Protein AF-0000000087770412 (afdb_homodimer)

Organism: Chlorella sorokiniana (NCBI:txid3076)

Foldseek 3Di:
DDPPDKAKEKEFKQCPVPHPCVVVCVVQVKDWDDKFKFAFQKWKKWFADPVGDIIIAIAGHPPPDDDGGIAIITMIMGDPVSVVVVQVVADPPKHWDWTHTNVGDIGIYIHGDCVLVVCVVVPPPRMDTPRVLRHNVSVVVVVVVVD/DDPPDKAKEKEFKQCPVPHPCVVVCVVQVKDWDDKFKFAFQKWKKWFADPVGDIIIAIAGHPPPDDDGGIAIITMIMGDPVSVVVVQVVADPPKHWDWTHTNVGDIGIYIHGDCVLVVCVVVPPPRMDTPRVLRHNVSVVVVVVVVD

Structure (mmCIF, N/CA/C/O backbone):
data_AF-0000000087770412-model_v1
#
loop_
_entity.id
_entity.type
_entity.pdbx_description
1 polymer 'Allophanate hydrolase'
#
loop_
_atom_site.group_PDB
_atom_site.id
_atom_site.type_symbol
_atom_site.label_atom_id
_atom_site.label_alt_id
_atom_site.label_comp_id
_atom_site.label_asym_id
_atom_site.label_entity_id
_atom_site.label_seq_id
_atom_site.pdbx_PDB_ins_code
_atom_site.Cartn_x
_atom_site.Cartn_y
_atom_site.Cartn_z
_atom_site.occupancy
_atom_site.B_iso_or_equiv
_atom_site.auth_seq_id
_atom_site.auth_comp_id
_atom_site.auth_asym_id
_atom_site.auth_atom_id
_atom_site.pdbx_PDB_model_num
ATOM 1 N N . MET A 1 1 ? 24.312 3.889 4.391 1 40.94 1 MET A N 1
ATOM 2 C CA . MET A 1 1 ? 23.516 2.734 4.004 1 40.94 1 MET A CA 1
ATOM 3 C C . MET A 1 1 ? 24.391 1.516 3.748 1 40.94 1 MET A C 1
ATOM 5 O O . MET A 1 1 ? 25.328 1.58 2.957 1 40.94 1 MET A O 1
ATOM 9 N N . VAL A 1 2 ? 24.453 0.732 4.754 1 49 2 VAL A N 1
ATOM 10 C CA . VAL A 1 2 ? 25.484 -0.297 4.688 1 49 2 VAL A CA 1
ATOM 11 C C . VAL A 1 2 ? 25.312 -1.129 3.42 1 49 2 VAL A C 1
ATOM 13 O O . VAL A 1 2 ? 24.219 -1.654 3.164 1 49 2 VAL A O 1
ATOM 16 N N . ALA A 1 3 ? 26.172 -1.06 2.568 1 63.19 3 ALA A N 1
ATOM 17 C CA . ALA A 1 3 ? 26.391 -1.943 1.423 1 63.19 3 ALA A CA 1
ATOM 18 C C . ALA A 1 3 ? 26.094 -3.395 1.791 1 63.19 3 ALA A C 1
ATOM 20 O O . ALA A 1 3 ? 26.469 -3.852 2.875 1 63.19 3 ALA A O 1
ATOM 21 N N . GLY A 1 4 ? 24.984 -3.934 1.135 1 82.06 4 GLY A N 1
ATOM 22 C CA . GLY A 1 4 ? 24.812 -5.363 1.321 1 82.06 4 GLY A CA 1
ATOM 23 C C . 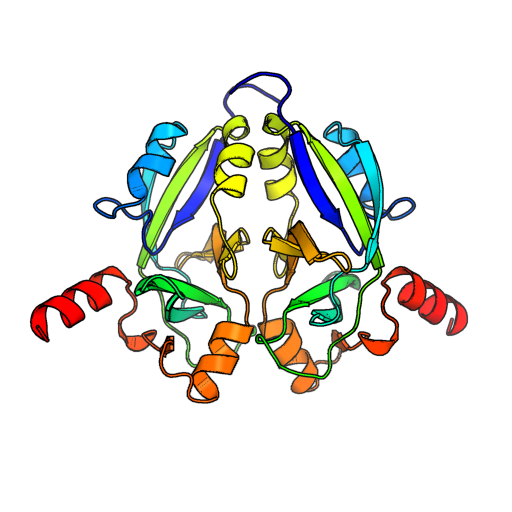GLY A 1 4 ? 23.484 -5.719 1.971 1 82.06 4 GLY A C 1
ATOM 24 O O . GLY A 1 4 ? 23.094 -6.887 2.008 1 82.06 4 GLY A O 1
ATOM 25 N N . GLN A 1 5 ? 22.766 -4.699 2.529 1 94.25 5 GLN A N 1
ATOM 26 C CA . GLN A 1 5 ? 21.5 -5.023 3.15 1 94.25 5 GLN A CA 1
ATOM 27 C C . GLN A 1 5 ? 20.438 -5.34 2.098 1 94.25 5 GLN A C 1
ATOM 29 O O . GLN A 1 5 ? 20.484 -4.816 0.983 1 94.25 5 GLN A O 1
ATOM 34 N N . LYS A 1 6 ? 19.578 -6.254 2.42 1 97.62 6 LYS A N 1
ATOM 35 C CA . LYS A 1 6 ? 18.531 -6.68 1.497 1 97.62 6 LYS A CA 1
ATOM 36 C C . LYS A 1 6 ? 17.156 -6.551 2.135 1 97.62 6 LYS A C 1
ATOM 38 O O . LYS A 1 6 ? 17.031 -6.449 3.359 1 97.62 6 LYS A O 1
ATOM 43 N N . LEU A 1 7 ? 16.25 -6.453 1.3 1 97.62 7 LEU A N 1
ATOM 44 C CA . LEU A 1 7 ? 14.836 -6.426 1.681 1 97.62 7 LEU A CA 1
ATOM 45 C C . LEU A 1 7 ? 14.062 -7.535 0.979 1 97.62 7 LEU A C 1
ATOM 47 O O . LEU A 1 7 ? 14.25 -7.77 -0.218 1 97.62 7 LEU A O 1
ATOM 51 N N . ALA A 1 8 ? 13.273 -8.266 1.787 1 98.5 8 ALA A N 1
ATOM 52 C CA . ALA A 1 8 ? 12.422 -9.312 1.228 1 98.5 8 ALA A CA 1
ATOM 53 C C . ALA A 1 8 ? 11.117 -8.727 0.695 1 98.5 8 ALA A C 1
ATOM 55 O O . ALA A 1 8 ? 10.516 -7.859 1.327 1 98.5 8 ALA A O 1
ATOM 56 N N . ILE A 1 9 ? 10.695 -9.195 -0.473 1 98.75 9 ILE A N 1
ATOM 57 C CA . ILE A 1 9 ? 9.445 -8.727 -1.068 1 98.75 9 ILE A CA 1
ATOM 58 C C . ILE A 1 9 ? 8.648 -9.922 -1.588 1 98.75 9 ILE A C 1
ATOM 60 O O . ILE A 1 9 ? 9.172 -10.758 -2.322 1 98.75 9 ILE A O 1
ATOM 64 N N . ALA A 1 10 ? 7.426 -10.023 -1.206 1 98.94 10 ALA A N 1
ATOM 65 C CA . ALA A 1 10 ? 6.504 -11.055 -1.686 1 98.94 10 ALA A CA 1
ATOM 66 C C . ALA A 1 10 ? 5.77 -10.586 -2.938 1 98.94 10 ALA A C 1
ATOM 68 O O . ALA A 1 10 ? 5.273 -9.461 -2.99 1 98.94 10 ALA A O 1
ATOM 69 N N . VAL A 1 11 ? 5.691 -11.461 -3.959 1 98.88 11 VAL A N 1
ATOM 70 C CA . VAL A 1 11 ? 4.949 -11.211 -5.191 1 98.88 11 VAL A CA 1
ATOM 71 C C . VAL A 1 11 ? 3.949 -12.344 -5.43 1 98.88 11 VAL A C 1
ATOM 73 O O . VAL A 1 11 ? 4.211 -13.5 -5.078 1 98.88 11 VAL A O 1
ATOM 76 N N . CYS A 1 12 ? 2.838 -12.023 -6.051 1 98.69 12 CYS A N 1
ATOM 77 C CA . CYS A 1 12 ? 1.811 -13.047 -6.203 1 98.69 12 CYS A CA 1
ATOM 78 C C . CYS A 1 12 ? 1.324 -13.117 -7.648 1 98.69 12 CYS A C 1
ATOM 80 O O . CYS A 1 12 ? 0.541 -14 -8 1 98.69 12 CYS A O 1
ATOM 82 N N . GLY A 1 13 ? 1.781 -12.211 -8.477 1 98.19 13 GLY A N 1
ATOM 83 C CA . GLY A 1 13 ? 1.224 -12.109 -9.812 1 98.19 13 GLY A CA 1
ATOM 84 C C . GLY A 1 13 ? 2.283 -12 -10.898 1 98.19 13 GLY A C 1
ATOM 85 O O . GLY A 1 13 ? 3.09 -12.914 -11.078 1 98.19 13 GLY A O 1
ATOM 86 N N . LEU A 1 14 ? 2.338 -10.828 -11.57 1 98.25 14 LEU A N 1
ATOM 87 C CA . LEU A 1 14 ? 3.08 -10.656 -12.82 1 98.25 14 LEU A CA 1
ATOM 88 C C . LEU A 1 14 ? 4.586 -10.695 -12.562 1 98.25 14 LEU A C 1
ATOM 90 O O . LEU A 1 14 ? 5.371 -10.836 -13.5 1 98.25 14 LEU A O 1
ATOM 94 N N . HIS A 1 15 ? 4.996 -10.656 -11.312 1 98.81 15 HIS A N 1
ATOM 95 C CA . HIS A 1 15 ? 6.414 -10.68 -10.984 1 98.81 15 HIS A CA 1
ATOM 96 C C . HIS A 1 15 ? 6.875 -12.094 -10.625 1 98.81 15 HIS A C 1
ATOM 98 O O . HIS A 1 15 ? 8.055 -12.312 -10.344 1 98.81 15 HIS A O 1
ATOM 104 N N . LEU A 1 16 ? 5.949 -13.062 -10.508 1 98.81 16 LEU A N 1
ATOM 105 C CA . LEU A 1 16 ? 6.312 -14.453 -10.258 1 98.81 16 LEU A CA 1
ATOM 106 C C . LEU A 1 16 ? 7.277 -14.969 -11.312 1 98.81 16 LEU A C 1
ATOM 108 O O . LEU A 1 16 ? 7.336 -14.43 -12.422 1 98.81 16 LEU A O 1
ATOM 112 N N . ARG A 1 17 ? 8.117 -15.992 -10.945 1 98.69 17 ARG A N 1
ATOM 113 C CA . ARG A 1 17 ? 8.93 -16.656 -11.961 1 98.69 17 ARG A CA 1
ATOM 114 C C . ARG A 1 17 ? 8.07 -17.109 -13.133 1 98.69 17 ARG A C 1
ATOM 116 O O . ARG A 1 17 ? 6.98 -17.656 -12.93 1 98.69 17 ARG A O 1
ATOM 123 N N . GLY A 1 18 ? 8.562 -16.844 -14.281 1 98.06 18 GLY A N 1
ATOM 124 C CA . GLY A 1 18 ? 7.844 -17.234 -15.484 1 98.06 18 GLY A CA 1
ATOM 125 C C . GLY A 1 18 ? 6.824 -16.219 -15.938 1 98.06 18 GLY A C 1
ATOM 126 O O . GLY A 1 18 ? 6.266 -16.328 -17.031 1 98.06 18 GLY A O 1
ATOM 127 N N . GLN A 1 19 ? 6.531 -15.211 -15.195 1 98.44 19 GLN A N 1
ATOM 128 C CA . GLN A 1 19 ? 5.559 -14.18 -15.539 1 98.44 19 GLN A CA 1
ATOM 129 C C . GLN A 1 19 ? 6.238 -12.969 -16.172 1 98.44 19 GLN A C 1
ATOM 131 O O . GLN A 1 19 ? 7.453 -12.789 -16.031 1 98.44 19 GLN A O 1
ATOM 136 N N . PRO A 1 20 ? 5.523 -12.078 -16.844 1 97.25 20 PRO A N 1
ATOM 137 C CA . PRO A 1 20 ? 6.082 -11.062 -17.734 1 97.25 20 PRO A CA 1
ATOM 138 C C . PRO A 1 20 ? 6.934 -10.031 -17 1 97.25 20 PRO A C 1
ATOM 140 O O . PRO A 1 20 ? 7.859 -9.461 -17.578 1 97.25 20 PRO A O 1
ATOM 143 N N . LEU A 1 21 ? 6.668 -9.789 -15.75 1 98.31 21 LEU A N 1
ATOM 144 C CA . LEU A 1 21 ? 7.371 -8.711 -15.078 1 98.31 21 LEU A CA 1
ATOM 145 C C . LEU A 1 21 ? 8.469 -9.25 -14.172 1 98.31 21 LEU A C 1
ATOM 147 O O . LEU A 1 21 ? 9.078 -8.5 -13.406 1 98.31 21 LEU A O 1
ATOM 151 N N . ASN A 1 22 ? 8.711 -10.57 -14.188 1 98.56 22 ASN A N 1
ATOM 152 C CA . ASN A 1 22 ? 9.75 -11.141 -13.344 1 98.56 22 ASN A CA 1
ATOM 153 C C . ASN A 1 22 ? 11.117 -10.508 -13.617 1 98.56 22 ASN A C 1
ATOM 155 O O . ASN A 1 22 ? 11.922 -10.344 -12.711 1 98.56 22 ASN A O 1
ATOM 159 N N . THR A 1 23 ? 11.367 -10.047 -14.844 1 98.19 23 THR A N 1
ATOM 160 C CA . THR A 1 23 ? 12.648 -9.477 -15.242 1 98.19 23 THR A CA 1
ATOM 161 C C . THR A 1 23 ? 12.906 -8.156 -14.523 1 98.19 23 THR A C 1
ATOM 163 O O . THR A 1 23 ? 14.055 -7.734 -14.367 1 98.19 23 THR A O 1
ATOM 166 N N . GLN A 1 24 ? 11.867 -7.465 -14.125 1 98.25 24 GLN A N 1
ATOM 167 C CA . GLN A 1 24 ? 12.039 -6.246 -13.344 1 98.25 24 GLN A CA 1
ATOM 168 C C . GLN A 1 24 ? 12.734 -6.539 -12.016 1 98.25 24 GLN A C 1
ATOM 170 O O . GLN A 1 24 ? 13.539 -5.742 -11.539 1 98.25 24 GLN A O 1
ATOM 175 N N . LEU A 1 25 ? 12.445 -7.703 -11.375 1 98.56 25 LEU A N 1
ATOM 176 C CA . LEU A 1 25 ? 13.102 -8.102 -10.141 1 98.56 25 LEU A CA 1
ATOM 177 C C . LEU A 1 25 ? 14.57 -8.422 -10.383 1 98.56 25 LEU A C 1
ATOM 179 O O . LEU A 1 25 ? 15.445 -7.918 -9.664 1 98.56 25 LEU A O 1
ATOM 183 N N . THR A 1 26 ? 14.781 -9.219 -11.414 1 98.38 26 THR A N 1
ATOM 184 C CA . THR A 1 26 ? 16.141 -9.656 -11.656 1 98.38 26 THR A CA 1
ATOM 185 C C . THR A 1 26 ? 17.016 -8.492 -12.125 1 98.38 26 THR A C 1
ATOM 187 O O . THR A 1 26 ? 18.203 -8.438 -11.805 1 98.38 26 THR A O 1
ATOM 190 N N . ALA A 1 27 ? 16.438 -7.531 -12.844 1 98.25 27 ALA A N 1
ATOM 191 C CA . ALA A 1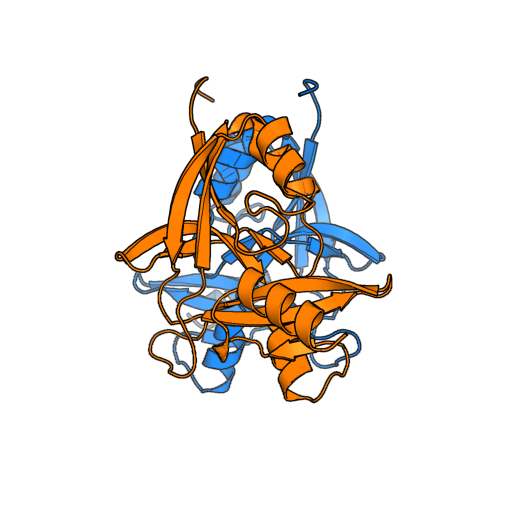 27 ? 17.141 -6.336 -13.281 1 98.25 27 ALA A CA 1
ATOM 192 C C . ALA A 1 27 ? 17.578 -5.48 -12.094 1 98.25 27 ALA A C 1
ATOM 194 O O . ALA A 1 27 ? 18.578 -4.766 -12.164 1 98.25 27 ALA A O 1
ATOM 195 N N . LEU A 1 28 ? 16.891 -5.621 -11.062 1 98 28 LEU A N 1
ATOM 196 C CA . LEU A 1 28 ? 17.203 -4.879 -9.844 1 98 28 LEU A CA 1
ATOM 197 C C . LEU A 1 28 ? 18.016 -5.738 -8.875 1 98 28 LEU A C 1
ATOM 199 O O . LEU A 1 28 ? 18.016 -5.477 -7.668 1 98 28 LEU A O 1
ATOM 203 N N . GLN A 1 29 ? 18.516 -6.816 -9.383 1 98.12 29 GLN A N 1
ATOM 204 C CA . GLN A 1 29 ? 19.438 -7.703 -8.695 1 98.12 29 GLN A CA 1
ATOM 205 C C . GLN A 1 29 ? 18.75 -8.438 -7.547 1 98.12 29 GLN A C 1
ATOM 207 O O . GLN A 1 29 ? 19.344 -8.656 -6.492 1 98.12 29 GLN A O 1
ATOM 212 N N . SER A 1 30 ? 17.516 -8.688 -7.73 1 98.62 30 SER A N 1
ATOM 213 C CA . SER A 1 30 ? 16.797 -9.508 -6.758 1 98.62 30 SER A CA 1
ATOM 214 C C . SER A 1 30 ? 17.047 -10.992 -6.988 1 98.62 30 SER A C 1
ATOM 216 O O . SER A 1 30 ? 17.312 -11.414 -8.117 1 98.62 30 SER A O 1
ATOM 218 N N . THR A 1 31 ? 17 -11.758 -5.895 1 98.62 31 THR A N 1
ATOM 219 C CA . THR A 1 31 ? 17.203 -13.203 -5.973 1 98.62 31 THR A CA 1
ATOM 220 C C . THR A 1 31 ? 16.016 -13.938 -5.355 1 98.62 31 THR A C 1
ATOM 222 O O . THR A 1 31 ? 15.477 -13.508 -4.332 1 98.62 31 THR A O 1
ATOM 225 N N . PHE A 1 32 ? 15.664 -15.039 -5.992 1 98.81 32 PHE A N 1
ATOM 226 C CA . PHE A 1 32 ? 14.586 -15.875 -5.496 1 98.81 32 PHE A CA 1
ATOM 227 C C . PHE A 1 32 ? 14.961 -16.516 -4.164 1 98.81 32 PHE A C 1
ATOM 229 O O . PHE A 1 32 ? 16.062 -17.031 -4.008 1 98.81 32 PHE A O 1
ATOM 236 N N . VAL A 1 33 ? 14.031 -16.484 -3.184 1 98.75 33 VAL A N 1
ATOM 237 C CA . VAL A 1 33 ? 14.281 -17.0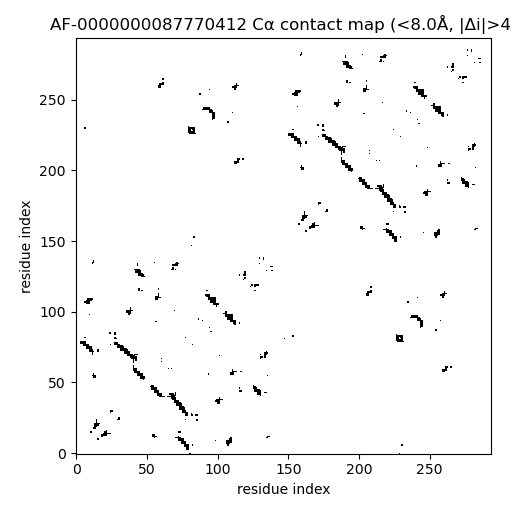78 -1.876 1 98.75 33 VAL A CA 1
ATOM 238 C C . VAL A 1 33 ? 13.43 -18.344 -1.712 1 98.75 33 VAL A C 1
ATOM 240 O O . VAL A 1 33 ? 13.961 -19.422 -1.467 1 98.75 33 VAL A O 1
ATOM 243 N N . LYS A 1 34 ? 12.062 -18.172 -1.907 1 98.81 34 LYS A N 1
ATOM 244 C CA . LYS A 1 34 ? 11.188 -19.328 -1.71 1 98.81 34 LYS A CA 1
ATOM 245 C C . LYS A 1 34 ? 9.812 -19.078 -2.324 1 98.81 34 LYS A C 1
ATOM 247 O O . LYS A 1 34 ? 9.383 -17.938 -2.463 1 98.81 34 LYS A O 1
ATOM 252 N N . ALA A 1 35 ? 9.203 -20.188 -2.711 1 98.81 35 ALA A N 1
ATOM 253 C CA . ALA A 1 35 ? 7.762 -20.219 -2.936 1 98.81 35 ALA A CA 1
ATOM 254 C C . ALA A 1 35 ? 7.012 -20.547 -1.643 1 98.81 35 ALA A C 1
ATOM 256 O O . ALA A 1 35 ? 7.453 -21.375 -0.851 1 98.81 35 ALA A O 1
ATOM 257 N N . CYS A 1 36 ? 5.93 -19.891 -1.372 1 98.75 36 CYS A N 1
ATOM 258 C CA . CYS A 1 36 ? 5.137 -20.109 -0.166 1 98.75 36 CYS A CA 1
ATOM 259 C C . CYS A 1 36 ? 3.707 -19.609 -0.363 1 98.75 36 CYS A C 1
ATOM 261 O O . CYS A 1 36 ? 3.229 -19.516 -1.495 1 98.75 36 CYS A O 1
ATOM 263 N N . ARG A 1 37 ? 2.982 -19.438 0.729 1 98.88 37 ARG A N 1
ATOM 264 C CA . ARG A 1 37 ? 1.623 -18.906 0.715 1 98.88 37 ARG A CA 1
ATOM 265 C C . ARG A 1 37 ? 1.458 -17.797 1.752 1 98.88 37 ARG A C 1
ATOM 267 O O . ARG A 1 37 ? 2.199 -17.75 2.736 1 98.88 37 ARG A O 1
ATOM 274 N N . SER A 1 38 ? 0.575 -16.922 1.466 1 98.88 38 SER A N 1
ATOM 275 C CA . SER A 1 38 ? 0.176 -15.969 2.492 1 98.88 38 SER A CA 1
ATOM 276 C C . SER A 1 38 ? -0.618 -16.641 3.604 1 98.88 38 SER A C 1
ATOM 278 O O . SER A 1 38 ? -1.019 -17.797 3.467 1 98.88 38 SER A O 1
ATOM 280 N N . ALA A 1 39 ? -0.77 -15.938 4.711 1 98.19 39 ALA A N 1
ATOM 281 C CA . ALA A 1 39 ? -1.833 -16.312 5.641 1 98.19 39 ALA A CA 1
ATOM 282 C C . ALA A 1 39 ? -3.184 -16.375 4.934 1 98.19 39 ALA A C 1
ATOM 284 O O . ALA A 1 39 ? -3.295 -16.016 3.76 1 98.19 39 ALA A O 1
ATOM 285 N N . ASP A 1 40 ? -4.27 -16.797 5.59 1 98 40 ASP A N 1
ATOM 286 C CA . ASP A 1 40 ? -5.535 -17.078 4.918 1 98 40 ASP A CA 1
ATOM 287 C C . ASP A 1 40 ? -6.504 -15.898 5.078 1 98 40 ASP A C 1
ATOM 289 O O . ASP A 1 40 ? -7.715 -16.062 4.918 1 98 40 ASP A O 1
ATOM 293 N N . GLN A 1 41 ? -5.996 -14.742 5.371 1 97.5 41 GLN A N 1
ATOM 294 C CA . GLN A 1 41 ? -6.824 -13.562 5.598 1 97.5 41 GLN A CA 1
ATOM 295 C C . GLN A 1 41 ? -6.707 -12.578 4.438 1 97.5 41 GLN A C 1
ATOM 297 O O . GLN A 1 41 ? -6.652 -11.367 4.652 1 97.5 41 GLN A O 1
ATOM 302 N N . TYR A 1 42 ? -6.574 -13.133 3.248 1 98.56 42 TYR A N 1
ATOM 303 C CA . TYR A 1 42 ? -6.469 -12.305 2.053 1 98.56 42 TYR A CA 1
ATOM 304 C C . TYR A 1 42 ? -7.512 -12.703 1.016 1 98.56 42 TYR A C 1
ATOM 306 O O . TYR A 1 42 ? -7.918 -13.867 0.949 1 98.56 42 TYR A O 1
ATOM 314 N N . ARG A 1 43 ? -7.969 -11.758 0.291 1 98.69 43 ARG A N 1
ATOM 315 C CA . ARG A 1 43 ? -8.703 -11.984 -0.949 1 98.69 43 ARG A CA 1
ATOM 316 C C . ARG A 1 43 ? -7.859 -11.617 -2.164 1 98.69 43 ARG A C 1
ATOM 318 O O . ARG A 1 43 ? -7.004 -10.734 -2.086 1 98.69 43 ARG A O 1
ATOM 325 N N . LEU A 1 44 ? -8.078 -12.352 -3.184 1 98.88 44 LEU A N 1
ATOM 326 C CA . LEU A 1 44 ? -7.363 -12.148 -4.441 1 98.88 44 LEU A CA 1
ATOM 327 C C . LEU A 1 44 ? -8.328 -11.75 -5.555 1 98.88 44 LEU A C 1
ATOM 329 O O . LEU A 1 44 ? -9.359 -12.398 -5.754 1 98.88 44 LEU A O 1
ATOM 333 N N . TYR A 1 45 ? -8.008 -10.703 -6.25 1 98.88 45 TYR A N 1
ATOM 334 C CA . TYR A 1 45 ? -8.836 -10.219 -7.344 1 98.88 45 TYR A CA 1
ATOM 335 C C . TYR A 1 45 ? -8.047 -10.148 -8.641 1 98.88 45 TYR A C 1
ATOM 337 O O . TYR A 1 45 ? -6.852 -9.844 -8.633 1 98.88 45 TYR A O 1
ATOM 345 N N . ALA A 1 46 ? -8.664 -10.438 -9.688 1 98.75 46 ALA A N 1
ATOM 346 C CA . ALA A 1 46 ? -8.156 -10.125 -11.023 1 98.75 46 ALA A CA 1
ATOM 347 C C . ALA A 1 46 ? -8.852 -8.891 -11.602 1 98.75 46 ALA A C 1
ATOM 349 O O . ALA A 1 46 ? -10.078 -8.867 -11.734 1 98.75 46 ALA A O 1
ATOM 350 N N . PHE A 1 47 ? -8.133 -7.867 -11.852 1 97.31 47 PHE A N 1
ATOM 351 C CA . PHE A 1 47 ? -8.75 -6.68 -12.422 1 97.31 47 PHE A CA 1
ATOM 352 C C . PHE A 1 47 ? -8.07 -6.281 -13.727 1 97.31 47 PHE A C 1
ATOM 354 O O . PHE A 1 47 ? -6.852 -6.422 -13.859 1 97.31 47 PHE A O 1
ATOM 361 N N . THR A 1 48 ? -8.836 -5.848 -14.672 1 96.44 48 THR A N 1
ATOM 362 C CA . THR A 1 48 ? -8.383 -5.461 -16 1 96.44 48 THR A CA 1
ATOM 363 C C . THR A 1 48 ? -8.344 -3.941 -16.141 1 96.44 48 THR A C 1
ATOM 365 O O . THR A 1 48 ? -9.344 -3.266 -15.891 1 96.44 48 THR A O 1
ATOM 368 N N . ASP A 1 49 ? -7.176 -3.512 -16.5 1 91.44 49 ASP A N 1
ATOM 369 C CA . ASP A 1 49 ? -7.059 -2.062 -16.625 1 91.44 49 ASP A CA 1
ATOM 370 C C . ASP A 1 49 ? -7.547 -1.58 -17.984 1 91.44 49 ASP A C 1
ATOM 372 O O . ASP A 1 49 ? -8.055 -2.371 -18.781 1 91.44 49 ASP A O 1
ATOM 376 N N . ALA A 1 50 ? -7.465 -0.212 -18.203 1 88.19 50 ALA A N 1
ATOM 377 C CA . ALA A 1 50 ? -8.031 0.418 -19.391 1 88.19 50 ALA A CA 1
ATOM 378 C C . ALA A 1 50 ? -7.348 -0.089 -20.656 1 88.19 50 ALA A C 1
ATOM 380 O O . ALA A 1 50 ? -7.941 -0.073 -21.734 1 88.19 50 ALA A O 1
ATOM 381 N N . SER A 1 51 ? -6.129 -0.607 -20.594 1 91.19 51 SER A N 1
ATOM 382 C CA . SER A 1 51 ? -5.375 -1.09 -21.75 1 91.19 51 SER A CA 1
ATOM 383 C C . SER A 1 51 ? -5.695 -2.551 -22.047 1 91.19 51 SER A C 1
ATOM 385 O O . SER A 1 51 ? -5.145 -3.135 -22.984 1 91.19 51 SER A O 1
ATOM 387 N N . GLY A 1 52 ? -6.496 -3.168 -21.203 1 93 52 GLY A N 1
ATOM 388 C CA . GLY A 1 52 ? -6.895 -4.547 -21.453 1 93 52 GLY A CA 1
ATOM 389 C C . GLY A 1 52 ? -6.012 -5.555 -20.734 1 93 52 GLY A C 1
ATOM 390 O O . GLY A 1 52 ? -6.16 -6.762 -20.922 1 93 52 GLY A O 1
ATOM 391 N N . LYS A 1 53 ? -5.145 -5.105 -19.953 1 94.62 53 LYS A N 1
ATOM 392 C CA . LYS A 1 53 ? -4.246 -6 -19.234 1 94.62 53 LYS A CA 1
ATOM 393 C C . LYS A 1 53 ? -4.824 -6.367 -17.875 1 94.62 53 LYS A C 1
ATOM 395 O O . LYS A 1 53 ? -5.266 -5.496 -17.125 1 94.62 53 LYS A O 1
ATOM 400 N N . THR A 1 54 ? -4.848 -7.637 -17.641 1 97.44 54 THR A N 1
ATOM 401 C CA . THR A 1 54 ? -5.359 -8.141 -16.375 1 97.44 54 THR A CA 1
ATOM 402 C C . THR A 1 54 ? -4.215 -8.406 -15.398 1 97.44 54 THR A C 1
ATOM 404 O O . THR A 1 54 ? -3.166 -8.922 -15.781 1 97.44 54 THR A O 1
ATOM 407 N N . LYS A 1 55 ? -4.406 -8 -14.195 1 97.5 55 LYS A N 1
ATOM 408 C CA . LYS A 1 55 ? -3.424 -8.242 -13.141 1 97.5 55 LYS A CA 1
ATOM 409 C C . LYS A 1 55 ? -4.105 -8.578 -11.82 1 97.5 55 LYS A C 1
ATOM 411 O O . LYS A 1 55 ? -5.262 -8.211 -11.594 1 97.5 55 LYS A O 1
ATOM 416 N N . PRO A 1 56 ? -3.42 -9.297 -10.992 1 98.56 56 PRO A N 1
ATOM 417 C CA . PRO A 1 56 ? -4.027 -9.602 -9.688 1 98.56 56 PRO A CA 1
ATOM 418 C C . PRO A 1 56 ? -3.736 -8.531 -8.641 1 98.56 56 PRO A C 1
ATOM 420 O O . PRO A 1 56 ? -2.768 -7.781 -8.773 1 98.56 56 PRO A O 1
ATOM 423 N N . GLY A 1 57 ? -4.531 -8.461 -7.633 1 98.62 57 GLY A N 1
ATOM 424 C CA . GLY A 1 57 ? -4.352 -7.68 -6.418 1 98.62 57 GLY A CA 1
ATOM 425 C C . GLY A 1 57 ? -4.844 -8.383 -5.172 1 98.62 57 GLY A C 1
ATOM 426 O O . GLY A 1 57 ? -5.914 -9 -5.184 1 98.62 57 GLY A O 1
ATOM 427 N N . MET A 1 58 ? -4.07 -8.352 -4.168 1 98.62 58 MET A N 1
ATOM 428 C CA . MET A 1 58 ? -4.398 -8.969 -2.889 1 98.62 58 MET A CA 1
ATOM 429 C C . MET A 1 58 ? -4.898 -7.93 -1.892 1 98.62 58 MET A C 1
ATOM 431 O O . MET A 1 58 ? -4.25 -6.898 -1.687 1 98.62 58 MET A O 1
ATOM 435 N N . VAL A 1 59 ? -6.008 -8.18 -1.296 1 98.69 59 VAL A N 1
ATOM 436 C CA . VAL A 1 59 ? -6.609 -7.301 -0.301 1 98.69 59 VAL A CA 1
ATOM 437 C C . VAL A 1 59 ? -6.719 -8.031 1.036 1 98.69 59 VAL A C 1
ATOM 439 O O . VAL A 1 59 ? -7.289 -9.117 1.109 1 98.69 59 VAL A O 1
ATOM 442 N N . ALA A 1 60 ? -6.129 -7.457 2.074 1 98.38 60 ALA A N 1
ATOM 443 C CA . ALA A 1 60 ? -6.215 -8.047 3.406 1 98.38 60 ALA A CA 1
ATOM 444 C C . ALA A 1 60 ? -7.605 -7.867 4 1 98.38 60 ALA A C 1
ATOM 446 O O . ALA A 1 60 ? -8.242 -6.832 3.793 1 98.38 60 ALA A O 1
ATOM 447 N N . LEU A 1 61 ? -8.031 -8.805 4.773 1 96.94 61 LEU A N 1
ATOM 448 C CA . LEU A 1 61 ? -9.281 -8.734 5.523 1 96.94 61 LEU A CA 1
ATOM 449 C C . LEU A 1 61 ? -9.039 -8.172 6.922 1 96.94 61 LEU A C 1
ATOM 451 O O . LEU A 1 61 ? -7.914 -8.195 7.422 1 96.94 61 LEU A O 1
ATOM 455 N N . PRO A 1 62 ? -10.109 -7.652 7.492 1 92.88 62 PRO A N 1
ATOM 456 C CA . PRO A 1 62 ? -9.977 -7.301 8.906 1 92.88 62 PRO A CA 1
ATOM 457 C C . PRO A 1 62 ? -9.508 -8.469 9.766 1 92.88 62 PRO A C 1
ATOM 459 O O . PRO A 1 62 ? -9.867 -9.625 9.5 1 92.88 62 PRO A O 1
ATOM 462 N N . PRO A 1 63 ? -8.703 -8.148 10.797 1 87.31 63 PRO A N 1
ATOM 463 C CA . PRO A 1 63 ? -8.305 -9.227 11.703 1 87.31 63 PRO A CA 1
ATOM 464 C C . PRO A 1 63 ? -9.492 -10.016 12.25 1 87.31 63 PRO A C 1
ATOM 466 O O . PRO A 1 63 ? -10.492 -9.422 12.672 1 87.31 63 PRO A O 1
ATOM 469 N N . GLY A 1 64 ? -9.406 -11.312 12.172 1 86.25 64 GLY A N 1
ATOM 470 C CA . GLY A 1 64 ? -10.422 -12.172 12.758 1 86.25 64 GLY A CA 1
ATOM 471 C C . GLY A 1 64 ? -11.57 -12.469 11.812 1 86.25 64 GLY A C 1
ATOM 472 O O . GLY A 1 64 ? -12.484 -13.219 12.156 1 86.25 64 GLY A O 1
ATOM 473 N N . SER A 1 65 ? -11.594 -11.844 10.672 1 90 65 SER A N 1
ATOM 474 C CA . SER A 1 65 ? -12.68 -12.062 9.719 1 90 65 SER A CA 1
ATOM 475 C C . SER A 1 65 ? -12.492 -13.367 8.945 1 90 65 SER A C 1
ATOM 477 O O . SER A 1 65 ? -11.383 -13.914 8.914 1 90 65 SER A O 1
ATOM 479 N N . SER A 1 66 ? -13.602 -13.836 8.375 1 91.81 66 SER A N 1
ATOM 480 C CA . SER A 1 66 ? -13.586 -15.016 7.52 1 91.81 66 SER A CA 1
ATOM 481 C C . SER A 1 66 ? -13.797 -14.641 6.059 1 91.81 66 SER A C 1
ATOM 483 O O . SER A 1 66 ? -14.039 -13.477 5.738 1 91.81 66 SER A O 1
ATOM 485 N N . GLY A 1 67 ? -13.5 -15.633 5.195 1 94.81 67 GLY A N 1
ATOM 486 C CA . GLY A 1 67 ? -13.82 -15.414 3.793 1 94.81 67 GLY A CA 1
ATOM 487 C C . GLY A 1 67 ? -12.594 -15.188 2.926 1 94.81 67 GLY A C 1
ATOM 488 O O . GLY A 1 67 ? -12.711 -14.859 1.745 1 94.81 67 GLY A O 1
ATOM 489 N N . GLY A 1 68 ? -11.492 -15.242 3.557 1 98.12 68 GLY A N 1
ATOM 490 C CA . GLY A 1 68 ? -10.258 -15.172 2.787 1 98.12 68 GLY A CA 1
ATOM 491 C C . GLY A 1 68 ? -9.68 -16.531 2.463 1 98.12 68 GLY A C 1
ATOM 492 O O . GLY A 1 68 ? -10.344 -17.562 2.648 1 98.12 68 GLY A O 1
ATOM 493 N N . ALA A 1 69 ? -8.531 -16.594 1.826 1 98.5 69 ALA A N 1
ATOM 494 C CA . ALA A 1 69 ? -7.773 -17.812 1.508 1 98.5 69 ALA A CA 1
ATOM 495 C C . ALA A 1 69 ? -6.277 -17.516 1.454 1 98.5 69 ALA A C 1
ATOM 497 O O . ALA A 1 69 ? -5.863 -16.359 1.379 1 98.5 69 ALA A O 1
ATOM 498 N N . ALA A 1 70 ? -5.539 -18.562 1.632 1 98.62 70 ALA A N 1
ATOM 499 C CA . ALA A 1 70 ? -4.102 -18.453 1.388 1 98.62 70 ALA A CA 1
ATOM 500 C C . ALA A 1 70 ? -3.814 -18.25 -0.098 1 98.62 70 ALA A C 1
ATOM 502 O O . ALA A 1 70 ? -4.453 -18.875 -0.948 1 98.62 70 ALA A O 1
ATOM 503 N N . VAL A 1 71 ? -2.961 -17.406 -0.441 1 98.88 71 VAL A N 1
ATOM 504 C CA . VAL A 1 71 ? -2.602 -17.078 -1.817 1 98.88 71 VAL A CA 1
ATOM 505 C C . VAL A 1 71 ? -1.166 -17.516 -2.094 1 98.88 71 VAL A C 1
ATOM 507 O O . VAL A 1 71 ? -0.269 -17.281 -1.283 1 98.88 71 VAL A O 1
ATOM 510 N N . TYR A 1 72 ? -0.933 -18.156 -3.186 1 98.94 72 TYR A N 1
ATOM 511 C CA . TYR A 1 72 ? 0.415 -18.531 -3.6 1 98.94 72 TYR A CA 1
ATOM 512 C C . TYR A 1 72 ? 1.283 -17.297 -3.812 1 98.94 72 TYR A C 1
ATOM 514 O O . TYR A 1 72 ? 0.866 -16.344 -4.477 1 98.94 72 TYR A O 1
ATOM 522 N N . LEU A 1 73 ? 2.453 -17.344 -3.322 1 98.81 73 LEU A N 1
ATOM 523 C CA . LEU A 1 73 ? 3.412 -16.25 -3.4 1 98.81 73 LEU A CA 1
ATOM 524 C C . LEU A 1 73 ? 4.812 -16.766 -3.695 1 98.81 73 LEU A C 1
ATOM 526 O O . LEU A 1 73 ? 5.094 -17.953 -3.492 1 98.81 73 LEU A O 1
ATOM 530 N N . GLU A 1 74 ? 5.621 -15.891 -4.145 1 98.94 74 GLU A N 1
ATOM 531 C CA . GLU A 1 74 ? 7.07 -16.047 -4.094 1 98.94 74 GLU A CA 1
ATOM 532 C C . GLU A 1 74 ? 7.727 -14.906 -3.326 1 98.94 74 GLU A C 1
ATOM 534 O O . GLU A 1 74 ? 7.32 -13.75 -3.459 1 98.94 74 GLU A O 1
ATOM 539 N N . VAL A 1 75 ? 8.719 -15.234 -2.527 1 98.94 75 VAL A N 1
ATOM 540 C CA . VAL A 1 75 ? 9.5 -14.227 -1.817 1 98.94 75 VAL A CA 1
ATOM 541 C C . VAL A 1 75 ? 10.852 -14.055 -2.502 1 98.94 75 VAL A C 1
ATOM 543 O O . VAL A 1 75 ? 11.531 -15.031 -2.824 1 98.94 75 VAL A O 1
ATOM 546 N N . TRP A 1 76 ? 11.188 -12.867 -2.752 1 98.94 76 TRP A N 1
ATOM 547 C CA . TRP A 1 76 ? 12.461 -12.469 -3.338 1 98.94 76 TRP A CA 1
ATOM 548 C C . TRP A 1 76 ? 13.211 -11.523 -2.408 1 98.94 76 TRP A C 1
ATOM 550 O O . TRP A 1 76 ? 12.602 -10.789 -1.628 1 98.94 76 TRP A O 1
ATOM 560 N N . GLU A 1 77 ? 14.492 -11.531 -2.471 1 98.75 77 GLU A N 1
ATOM 561 C CA . GLU A 1 77 ? 15.312 -10.547 -1.765 1 98.75 77 GLU A CA 1
ATOM 562 C C . GLU A 1 77 ? 15.938 -9.555 -2.736 1 98.75 77 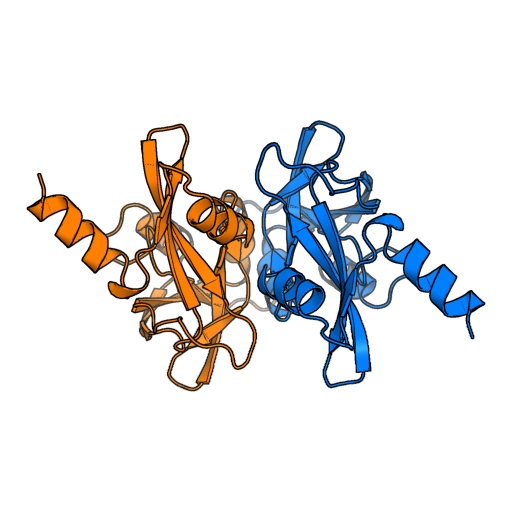GLU A C 1
ATOM 564 O O . GLU A 1 77 ? 16.469 -9.945 -3.779 1 98.75 77 GLU A O 1
ATOM 569 N N . MET A 1 78 ? 15.914 -8.312 -2.393 1 98.5 78 MET A N 1
ATOM 570 C CA . MET A 1 78 ? 16.406 -7.215 -3.219 1 98.5 78 MET A CA 1
ATOM 571 C C . MET A 1 78 ? 17.406 -6.355 -2.441 1 98.5 78 MET A C 1
ATOM 573 O O . MET A 1 78 ? 17.188 -6.062 -1.264 1 98.5 78 MET A O 1
ATOM 577 N N . PRO A 1 79 ? 18.547 -6.008 -3.109 1 97.94 79 PRO A N 1
ATOM 578 C CA . PRO A 1 79 ? 19.359 -4.984 -2.447 1 97.94 79 PRO A CA 1
ATOM 579 C C . PRO A 1 79 ? 18.547 -3.756 -2.049 1 97.94 79 PRO A C 1
ATOM 581 O O . PRO A 1 79 ? 17.781 -3.227 -2.859 1 97.94 79 PRO A O 1
ATOM 584 N N . LEU A 1 80 ? 18.734 -3.348 -0.82 1 97.44 80 LEU A N 1
ATOM 585 C CA . LEU A 1 80 ? 17.953 -2.273 -0.229 1 97.44 80 LEU A CA 1
ATOM 586 C C . LEU A 1 80 ? 18.031 -1.01 -1.079 1 97.44 80 LEU A C 1
ATOM 588 O O . LEU A 1 80 ? 17.031 -0.289 -1.22 1 97.44 80 LEU A O 1
ATOM 592 N N . GLU A 1 81 ? 19.156 -0.758 -1.653 1 96 81 GLU A N 1
ATOM 593 C CA . GLU A 1 81 ? 19.406 0.47 -2.402 1 96 81 GLU A CA 1
ATOM 594 C C . GLU A 1 81 ? 18.641 0.473 -3.727 1 96 81 GLU A C 1
ATOM 596 O O . GLU A 1 81 ? 18.5 1.519 -4.363 1 96 81 GLU A O 1
ATOM 601 N N . ASN A 1 82 ? 18.156 -0.685 -4.211 1 97.31 82 ASN A N 1
ATOM 602 C CA . ASN A 1 82 ? 17.453 -0.79 -5.488 1 97.31 82 ASN A CA 1
ATOM 603 C C . ASN A 1 82 ? 15.953 -0.661 -5.316 1 97.31 82 ASN A C 1
ATOM 605 O O . ASN A 1 82 ? 15.219 -0.536 -6.297 1 97.31 82 ASN A O 1
ATOM 609 N N . PHE A 1 83 ? 15.523 -0.593 -4.113 1 98.06 83 PHE A N 1
ATOM 610 C CA . PHE A 1 83 ? 14.094 -0.711 -3.838 1 98.06 83 PHE A CA 1
ATOM 611 C C . PHE A 1 83 ? 13.344 0.516 -4.34 1 98.06 83 PHE A C 1
ATOM 613 O O . PHE A 1 83 ? 12.188 0.417 -4.742 1 98.06 83 PHE A O 1
ATOM 620 N N . GLY A 1 84 ? 13.953 1.654 -4.219 1 97.88 84 GLY A N 1
ATOM 621 C CA . GLY A 1 84 ? 13.32 2.846 -4.758 1 97.88 84 GLY A CA 1
ATOM 622 C C . GLY A 1 84 ? 12.969 2.717 -6.227 1 97.88 84 GLY A C 1
ATOM 623 O O . GLY A 1 84 ? 11.875 3.117 -6.645 1 97.88 84 GLY A O 1
ATOM 624 N N . SER A 1 85 ? 13.859 2.197 -6.988 1 97.69 85 SER A N 1
ATOM 625 C CA . SER A 1 85 ? 13.617 1.967 -8.406 1 97.69 85 SER A CA 1
ATOM 626 C C . SER A 1 85 ? 12.453 1.006 -8.617 1 97.69 85 SER A C 1
ATOM 628 O O . SER A 1 85 ? 11.641 1.197 -9.531 1 97.69 85 SER A O 1
ATOM 630 N N . PHE A 1 86 ? 12.414 0.02 -7.805 1 98.5 86 PHE A N 1
ATOM 631 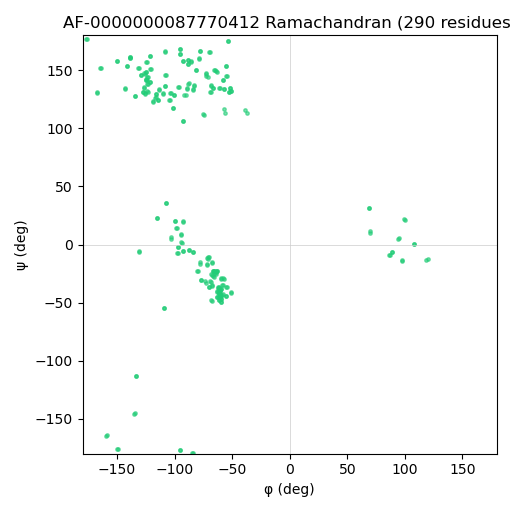C CA . PHE A 1 86 ? 11.312 -0.928 -7.879 1 98.5 86 PHE A CA 1
ATOM 632 C C . PHE A 1 86 ? 9.984 -0.232 -7.609 1 98.5 86 PHE A C 1
ATOM 634 O O . PHE A 1 86 ? 9.008 -0.438 -8.344 1 98.5 86 PHE A O 1
ATOM 641 N N . MET A 1 87 ? 9.93 0.621 -6.566 1 98.31 87 MET A N 1
ATOM 642 C CA . MET A 1 87 ? 8.719 1.314 -6.148 1 98.31 87 MET A CA 1
ATOM 643 C C . MET A 1 87 ? 8.156 2.162 -7.285 1 98.31 87 MET A C 1
ATOM 645 O O . MET A 1 87 ? 6.941 2.264 -7.449 1 98.31 87 MET A O 1
ATOM 649 N N . LEU A 1 88 ? 9 2.717 -8.07 1 97.38 88 LEU A N 1
ATOM 650 C CA . LEU A 1 88 ? 8.586 3.58 -9.172 1 97.38 88 LEU A CA 1
ATOM 651 C C . LEU A 1 88 ? 7.855 2.781 -10.242 1 97.38 88 LEU A C 1
ATOM 653 O O . LEU A 1 88 ? 7.145 3.354 -11.078 1 97.38 88 LEU A O 1
ATOM 657 N N . GLN A 1 89 ? 7.961 1.498 -10.219 1 97.12 89 GLN A N 1
ATOM 658 C CA . GLN A 1 89 ? 7.363 0.649 -11.25 1 97.12 89 GLN A CA 1
ATOM 659 C C . GLN A 1 89 ? 6.012 0.108 -10.797 1 97.12 89 GLN A C 1
ATOM 661 O O . GLN A 1 89 ? 5.32 -0.571 -11.555 1 97.12 89 GLN A O 1
ATOM 666 N N . VAL A 1 90 ? 5.551 0.386 -9.594 1 97.56 90 VAL A N 1
ATOM 667 C CA . VAL A 1 90 ? 4.32 -0.153 -9.031 1 97.56 90 VAL A CA 1
ATOM 668 C C . VAL A 1 90 ? 3.162 0.803 -9.305 1 97.56 90 VAL A C 1
ATOM 670 O O . VAL A 1 90 ? 3.053 1.854 -8.664 1 97.56 90 VAL A O 1
ATOM 673 N N . PRO A 1 91 ? 2.289 0.483 -10.195 1 96.5 91 PRO A N 1
ATOM 674 C CA . PRO A 1 91 ? 1.176 1.385 -10.5 1 96.5 91 PRO A CA 1
ATOM 675 C C . PRO A 1 91 ? -0.014 1.195 -9.562 1 96.5 91 PRO A C 1
ATOM 677 O O . PRO A 1 91 ? -0.15 0.141 -8.938 1 96.5 91 PRO A O 1
ATOM 680 N N . PRO A 1 92 ? -0.89 2.248 -9.43 1 96.38 92 PRO A N 1
ATOM 681 C CA . PRO A 1 92 ? -2.178 2.037 -8.766 1 96.38 92 PRO A CA 1
ATOM 682 C C . PRO A 1 92 ? -3.074 1.056 -9.523 1 96.38 92 PRO A C 1
ATOM 684 O O . PRO A 1 92 ? -2.939 0.898 -10.734 1 96.38 92 PRO A O 1
ATOM 687 N N . PRO A 1 93 ? -3.891 0.345 -8.734 1 97.44 93 PRO A N 1
ATOM 688 C CA . PRO A 1 93 ? -4.199 0.505 -7.309 1 97.44 93 PRO A CA 1
ATOM 689 C C . PRO A 1 93 ? -3.303 -0.347 -6.414 1 97.44 93 PRO A C 1
ATOM 691 O O . PRO A 1 93 ? -3.676 -0.661 -5.281 1 97.44 93 PRO A O 1
ATOM 694 N N . LEU A 1 94 ? -2.184 -0.764 -6.941 1 98.44 94 LEU A N 1
ATOM 695 C CA . LEU A 1 94 ? -1.261 -1.569 -6.148 1 98.44 94 LEU A CA 1
ATOM 696 C C . LEU A 1 94 ? -0.293 -0.682 -5.375 1 98.44 94 LEU A C 1
ATOM 698 O O . LEU A 1 94 ? -0.084 0.479 -5.734 1 98.44 94 LEU A O 1
ATOM 702 N N . GLY A 1 95 ? 0.247 -1.138 -4.297 1 98.69 95 GLY A N 1
ATOM 703 C CA . GLY A 1 95 ? 1.32 -0.598 -3.479 1 98.69 95 GLY A CA 1
ATOM 704 C C . GLY A 1 95 ? 2.137 -1.67 -2.781 1 98.69 95 GLY A C 1
ATOM 705 O O . GLY A 1 95 ? 1.976 -2.859 -3.061 1 98.69 95 GLY A O 1
ATOM 706 N N . ILE A 1 96 ? 3.061 -1.233 -1.971 1 98.88 96 ILE A N 1
ATOM 707 C CA . ILE A 1 96 ? 3.846 -2.156 -1.158 1 98.88 96 ILE A CA 1
ATOM 708 C C . ILE A 1 96 ? 3.535 -1.935 0.32 1 98.88 96 ILE A C 1
ATOM 710 O O . ILE A 1 96 ? 3.568 -0.8 0.805 1 98.88 96 ILE A O 1
ATOM 714 N N . GLY A 1 97 ? 3.15 -2.941 0.976 1 98.75 97 GLY A N 1
ATOM 715 C CA . GLY A 1 97 ? 2.918 -2.986 2.41 1 98.75 97 GLY A CA 1
ATOM 716 C C . GLY A 1 97 ? 3.506 -4.215 3.074 1 98.75 97 GLY A C 1
ATOM 717 O O . GLY A 1 97 ? 4.613 -4.637 2.736 1 98.75 97 GLY A O 1
ATOM 718 N N . THR A 1 98 ? 2.857 -4.684 4.035 1 98.69 98 THR A N 1
ATOM 719 C CA . THR A 1 98 ? 3.285 -5.863 4.777 1 98.69 98 THR A CA 1
ATOM 720 C C . THR A 1 98 ? 2.363 -7.047 4.492 1 98.69 98 THR A C 1
ATOM 722 O O . THR A 1 98 ? 1.139 -6.914 4.551 1 98.69 98 THR A O 1
ATOM 725 N N . VAL A 1 99 ? 2.926 -8.172 4.16 1 98.81 99 VAL A N 1
ATOM 726 C CA . VAL A 1 99 ? 2.168 -9.383 3.869 1 98.81 99 VAL A CA 1
ATOM 727 C C . VAL A 1 99 ? 2.51 -10.469 4.891 1 98.81 99 VAL A C 1
ATOM 729 O O . VAL A 1 99 ? 3.686 -10.758 5.121 1 98.81 99 VAL A O 1
ATOM 732 N N . GLU A 1 100 ? 1.503 -11 5.508 1 98.44 100 GLU A N 1
ATOM 733 C CA . GLU A 1 100 ? 1.693 -12.125 6.422 1 98.44 100 GLU A CA 1
ATOM 734 C C . GLU A 1 100 ? 1.726 -13.453 5.664 1 98.44 100 GLU A C 1
ATOM 736 O O . GLU A 1 100 ? 0.886 -13.695 4.797 1 98.44 100 GLU A O 1
ATOM 741 N N . LEU A 1 101 ? 2.709 -14.25 6.02 1 98.62 101 LEU A N 1
ATOM 742 C CA . LEU A 1 101 ? 2.859 -15.555 5.379 1 98.62 101 LEU A CA 1
ATOM 743 C C . LEU A 1 101 ? 2.191 -16.641 6.207 1 98.62 101 LEU A C 1
ATOM 745 O O . LEU A 1 101 ? 1.767 -16.406 7.34 1 98.62 101 LEU A O 1
ATOM 749 N N . ASP A 1 102 ? 2.043 -17.812 5.652 1 97.88 102 ASP A N 1
ATOM 750 C CA . ASP A 1 102 ? 1.314 -18.891 6.305 1 97.88 102 ASP A CA 1
ATOM 751 C C . ASP A 1 102 ? 2.104 -19.453 7.484 1 97.88 102 ASP A C 1
ATOM 753 O O . ASP A 1 102 ? 1.553 -20.172 8.328 1 97.88 102 ASP A O 1
ATOM 757 N N . ASP A 1 103 ? 3.367 -19.109 7.621 1 97.81 103 ASP A N 1
ATOM 758 C CA . ASP A 1 103 ? 4.156 -19.594 8.75 1 97.81 103 ASP A CA 1
ATOM 759 C C . ASP A 1 103 ? 4.152 -18.578 9.891 1 97.81 103 ASP A C 1
ATOM 761 O O . ASP A 1 103 ? 4.867 -18.75 10.883 1 97.81 103 ASP A O 1
ATOM 765 N N . GLY A 1 104 ? 3.445 -17.516 9.688 1 97 104 GLY A N 1
ATOM 766 C CA . GLY A 1 104 ? 3.301 -16.516 10.742 1 97 104 GLY A CA 1
ATOM 767 C C . GLY A 1 104 ? 4.266 -15.352 10.602 1 97 104 GLY A C 1
ATOM 768 O O . GLY A 1 104 ? 4.086 -14.312 11.242 1 97 104 GLY A O 1
ATOM 769 N N . SER A 1 105 ? 5.242 -15.5 9.781 1 98 105 SER A N 1
ATOM 770 C CA . SER A 1 105 ? 6.16 -14.391 9.547 1 98 105 SER A CA 1
ATOM 771 C C . SER A 1 105 ? 5.551 -13.359 8.602 1 98 105 SER A C 1
ATOM 773 O O . SER A 1 105 ? 4.496 -13.602 8.008 1 98 105 SER A O 1
ATOM 775 N N . SER A 1 106 ? 6.203 -12.211 8.562 1 98.38 106 SER A N 1
ATOM 776 C CA . SER A 1 106 ? 5.746 -11.141 7.684 1 98.38 106 SER A CA 1
ATOM 777 C C . SER A 1 106 ? 6.891 -10.609 6.82 1 98.38 106 SER A C 1
ATOM 779 O O . SER A 1 106 ? 8.039 -10.57 7.262 1 98.38 106 SER A O 1
ATOM 781 N N . VAL A 1 107 ? 6.613 -10.219 5.652 1 98.69 107 VAL A N 1
ATOM 782 C CA . VAL A 1 107 ? 7.551 -9.609 4.715 1 98.69 107 VAL A CA 1
ATOM 783 C C . VAL A 1 107 ? 6.871 -8.453 3.98 1 98.69 107 VAL A C 1
ATOM 785 O O . VAL A 1 107 ? 5.641 -8.352 3.979 1 98.69 107 VAL A O 1
ATOM 788 N N . LYS A 1 108 ? 7.676 -7.547 3.408 1 98.88 108 LYS A N 1
ATOM 789 C CA . LYS A 1 108 ? 7.094 -6.574 2.488 1 98.88 108 LYS A CA 1
ATOM 790 C C . LYS A 1 108 ? 6.547 -7.258 1.237 1 98.88 108 LYS A C 1
ATOM 792 O O . LYS A 1 108 ? 7.047 -8.312 0.832 1 98.88 108 LYS A O 1
ATOM 797 N N . GLY A 1 109 ? 5.508 -6.668 0.641 1 98.81 109 GLY A N 1
ATOM 798 C CA . GLY A 1 109 ? 4.914 -7.23 -0.56 1 98.81 109 GLY A CA 1
ATOM 799 C C . GLY A 1 109 ? 3.807 -6.371 -1.138 1 98.81 109 GLY A C 1
ATOM 800 O O . GLY A 1 109 ? 3.447 -5.344 -0.562 1 98.81 109 GLY A O 1
ATOM 801 N N . PHE A 1 110 ? 3.289 -6.797 -2.246 1 98.81 110 PHE A N 1
ATOM 802 C CA . PHE A 1 110 ? 2.234 -6.066 -2.936 1 98.81 110 PHE A CA 1
ATOM 803 C C . PHE A 1 110 ? 0.938 -6.102 -2.135 1 98.81 110 PHE A C 1
ATOM 805 O O . PHE A 1 110 ? 0.505 -7.168 -1.692 1 98.81 110 PHE A O 1
ATOM 812 N N . ILE A 1 111 ? 0.372 -4.996 -1.973 1 98.69 111 ILE A N 1
ATOM 813 C CA . ILE A 1 111 ? -0.989 -4.848 -1.469 1 98.69 111 ILE A CA 1
ATOM 814 C C . ILE A 1 111 ? -1.842 -4.102 -2.492 1 98.69 111 ILE A C 1
ATOM 816 O O . ILE A 1 111 ? -1.311 -3.475 -3.412 1 98.69 111 ILE A O 1
ATOM 820 N N . CYS A 1 112 ? -3.109 -4.219 -2.322 1 98.69 112 CYS A N 1
ATOM 821 C CA . CYS A 1 112 ? -4.059 -3.586 -3.232 1 98.69 112 CYS A CA 1
ATOM 822 C C . CYS A 1 112 ? -5.02 -2.678 -2.475 1 98.69 112 CYS A C 1
ATOM 824 O O . CYS A 1 112 ? -5.465 -3.018 -1.378 1 98.69 112 CYS A O 1
ATOM 826 N N . GLU A 1 113 ? -5.254 -1.554 -3.049 1 98.31 113 GLU A N 1
ATOM 827 C CA . GLU A 1 113 ? -6.23 -0.645 -2.455 1 98.31 113 GLU A CA 1
ATOM 828 C C . GLU A 1 113 ? -7.598 -1.311 -2.328 1 98.31 113 GLU A C 1
ATOM 830 O O . GLU A 1 113 ? -8.039 -2.018 -3.238 1 98.31 113 GLU A O 1
ATOM 835 N N . GLY A 1 114 ? -8.266 -1.025 -1.245 1 97.88 114 GLY A N 1
ATOM 836 C CA . GLY A 1 114 ? -9.484 -1.713 -0.859 1 97.88 114 GLY A CA 1
ATOM 837 C C . GLY A 1 114 ? -10.648 -1.449 -1.804 1 97.88 114 GLY A C 1
ATOM 838 O O . GLY A 1 114 ? -11.578 -2.248 -1.888 1 97.88 114 GLY A O 1
ATOM 839 N N . TRP A 1 115 ? -10.633 -0.357 -2.533 1 97.19 115 TRP A N 1
ATOM 840 C CA . TRP A 1 115 ? -11.766 -0.022 -3.387 1 97.19 115 TRP A CA 1
ATOM 841 C C . TRP A 1 115 ? -11.953 -1.068 -4.48 1 97.19 115 TRP A C 1
ATOM 843 O O . TRP A 1 115 ? -13.047 -1.208 -5.035 1 97.19 115 TRP A O 1
ATOM 853 N N . VAL A 1 116 ? -10.914 -1.801 -4.82 1 97.75 116 VAL A N 1
ATOM 854 C CA . VAL A 1 116 ? -11.023 -2.885 -5.789 1 97.75 116 VAL A CA 1
ATOM 855 C C . VAL A 1 116 ? -12.031 -3.918 -5.301 1 97.75 116 VAL A C 1
ATOM 857 O O . VAL A 1 116 ? -12.891 -4.363 -6.062 1 97.75 116 VAL A O 1
ATOM 860 N N . ALA A 1 117 ? -11.875 -4.285 -4.016 1 97.12 117 ALA A N 1
ATOM 861 C CA . ALA A 1 117 ? -12.82 -5.219 -3.412 1 97.12 117 ALA A CA 1
ATOM 862 C C . ALA A 1 117 ? -14.234 -4.641 -3.416 1 97.12 117 ALA A C 1
ATOM 864 O O . ALA A 1 117 ? -15.203 -5.352 -3.711 1 97.12 117 ALA A O 1
ATOM 865 N N . GLU A 1 118 ? -14.328 -3.385 -3.096 1 95.5 118 GLU A N 1
ATOM 866 C CA . GLU A 1 118 ? -15.625 -2.715 -3.084 1 95.5 118 GLU A CA 1
ATOM 867 C C . GLU A 1 118 ? -16.25 -2.691 -4.477 1 95.5 118 GLU A C 1
ATOM 869 O O . GLU A 1 118 ? -17.438 -2.967 -4.633 1 95.5 118 GLU A O 1
ATOM 874 N N . ALA A 1 119 ? -15.469 -2.365 -5.465 1 96.25 119 ALA A N 1
ATOM 875 C CA . ALA A 1 119 ? -15.945 -2.322 -6.848 1 96.25 119 ALA A CA 1
ATOM 876 C C . ALA A 1 119 ? -16.391 -3.703 -7.316 1 96.25 119 ALA A C 1
ATOM 878 O O . ALA A 1 119 ? -17.406 -3.834 -7.996 1 96.25 119 ALA A O 1
ATOM 879 N N . CYS A 1 120 ? -15.648 -4.66 -6.949 1 97.56 120 CYS A N 1
ATOM 880 C CA . CYS A 1 120 ? -16.031 -6.027 -7.285 1 97.56 120 CYS A CA 1
ATOM 881 C C . CYS A 1 120 ? -17.391 -6.371 -6.695 1 97.56 120 CYS A C 1
ATOM 883 O O . CYS A 1 120 ? -18.281 -6.871 -7.398 1 97.56 120 CYS A O 1
ATOM 885 N N . ALA A 1 121 ? -17.547 -6.09 -5.418 1 95.62 121 ALA A N 1
ATOM 886 C CA . ALA A 1 121 ? -18.812 -6.371 -4.723 1 95.62 121 ALA A CA 1
ATOM 887 C C . ALA A 1 121 ? -19.969 -5.617 -5.363 1 95.62 121 ALA A C 1
ATOM 889 O O . ALA A 1 121 ? -21.109 -6.105 -5.371 1 95.62 121 ALA A O 1
ATOM 890 N N . ALA A 1 122 ? -19.688 -4.5 -5.93 1 95.38 122 ALA A N 1
ATOM 891 C CA . ALA A 1 122 ? -20.703 -3.656 -6.559 1 95.38 122 ALA A CA 1
ATOM 892 C C . ALA A 1 122 ? -20.984 -4.117 -7.988 1 95.38 122 ALA A C 1
ATOM 894 O O . ALA A 1 122 ? -21.812 -3.525 -8.688 1 95.38 122 ALA A O 1
ATOM 895 N N . GLY A 1 123 ? -20.25 -5.062 -8.5 1 96.56 123 GLY A N 1
ATOM 896 C CA . GLY A 1 123 ? -20.562 -5.68 -9.773 1 96.56 123 GLY A CA 1
ATOM 897 C C . GLY A 1 123 ? -19.75 -5.137 -10.922 1 96.56 123 GLY A C 1
ATOM 898 O O . GLY A 1 123 ? -20.172 -5.199 -12.078 1 96.56 123 GLY A O 1
ATOM 899 N N . ALA A 1 124 ? -18.625 -4.555 -10.609 1 96.19 124 ALA A N 1
ATOM 900 C CA . ALA A 1 124 ? -17.75 -4.09 -11.688 1 96.19 124 ALA A CA 1
ATOM 901 C C . ALA A 1 124 ? -17.375 -5.234 -12.625 1 96.19 124 ALA A C 1
ATOM 903 O O . ALA A 1 124 ? -16.875 -6.27 -12.18 1 96.19 124 ALA A O 1
ATOM 904 N N . SER A 1 125 ? -17.469 -5 -13.938 1 96.44 12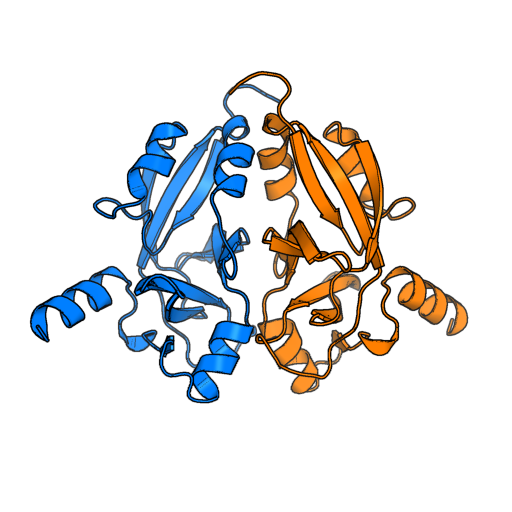5 SER A N 1
ATOM 905 C CA . SER A 1 125 ? -17.312 -6.074 -14.914 1 96.44 125 SER A CA 1
ATOM 906 C C . SER A 1 125 ? -15.844 -6.406 -15.148 1 96.44 125 SER A C 1
ATOM 908 O O . SER A 1 125 ? -15.523 -7.492 -15.633 1 96.44 125 SER A O 1
ATOM 910 N N . ASN A 1 126 ? -14.992 -5.465 -14.852 1 97.38 126 ASN A N 1
ATOM 911 C CA . ASN A 1 126 ? -13.586 -5.676 -15.141 1 97.38 126 ASN A CA 1
ATOM 912 C C . ASN A 1 126 ? -12.836 -6.227 -13.93 1 97.38 126 ASN A C 1
ATOM 914 O O . ASN A 1 126 ? -11.602 -6.207 -13.898 1 97.38 126 ASN A O 1
ATOM 918 N N . ILE A 1 127 ? -13.531 -6.594 -12.883 1 98.38 127 ILE A N 1
ATOM 919 C CA . ILE A 1 127 ? -12.922 -7.129 -11.672 1 98.38 127 ILE A CA 1
ATOM 920 C C . ILE A 1 127 ? -13.578 -8.461 -11.305 1 98.38 127 ILE A C 1
ATOM 922 O O . ILE A 1 127 ? -14.805 -8.555 -11.25 1 98.38 127 ILE A O 1
ATOM 926 N N . GLU A 1 128 ? -12.805 -9.453 -11.047 1 98.56 128 GLU A N 1
ATOM 927 C CA . GLU A 1 128 ? -13.273 -10.781 -10.656 1 98.56 128 GLU A CA 1
ATOM 928 C C . GLU A 1 128 ? -12.633 -11.234 -9.344 1 98.56 128 GLU A C 1
ATOM 930 O O . GLU A 1 128 ? -11.422 -11.109 -9.164 1 98.56 128 GLU A O 1
ATOM 935 N N . ASP A 1 129 ? -13.484 -11.688 -8.445 1 98.81 129 ASP A N 1
ATOM 936 C CA . ASP A 1 129 ? -12.977 -12.32 -7.23 1 98.81 129 ASP A CA 1
ATOM 937 C C . ASP A 1 129 ? -12.461 -13.727 -7.523 1 98.81 129 ASP A C 1
ATOM 939 O O . ASP A 1 129 ? -13.234 -14.625 -7.84 1 98.81 129 ASP A O 1
ATOM 943 N N . ILE A 1 130 ? -11.164 -13.898 -7.406 1 98.81 130 ILE A N 1
ATOM 944 C CA . ILE A 1 130 ? -10.586 -15.195 -7.719 1 98.81 130 ILE A CA 1
ATOM 945 C C . ILE A 1 130 ? -9.984 -15.812 -6.457 1 98.81 130 ILE A C 1
ATOM 947 O O . ILE A 1 130 ? -9.039 -16.609 -6.535 1 98.81 130 ILE A O 1
ATOM 951 N N . THR A 1 131 ? -10.422 -15.414 -5.312 1 98.81 131 THR A N 1
ATOM 952 C CA . THR A 1 131 ? -9.945 -15.867 -4.008 1 98.81 131 THR A CA 1
ATOM 953 C C . THR A 1 131 ? -9.945 -17.391 -3.932 1 98.81 131 THR A C 1
ATOM 955 O O . THR A 1 131 ? -8.992 -18 -3.439 1 98.81 131 THR A O 1
ATOM 958 N N . HIS A 1 132 ? -10.961 -17.969 -4.453 1 98.56 132 HIS A N 1
ATOM 959 C CA . HIS A 1 132 ? -11.125 -19.422 -4.348 1 98.56 132 HIS A CA 1
ATOM 960 C C . HIS A 1 132 ? -10.039 -20.156 -5.117 1 98.56 132 HIS A C 1
ATOM 962 O O . HIS A 1 132 ? -9.773 -21.328 -4.848 1 98.56 132 HIS A O 1
ATOM 968 N N . LEU A 1 133 ? -9.422 -19.516 -6.105 1 98.62 133 LEU A N 1
ATOM 969 C CA . LEU A 1 133 ? -8.359 -20.141 -6.887 1 98.62 133 LEU A CA 1
ATOM 970 C C . LEU A 1 133 ? -7.047 -20.172 -6.109 1 98.62 133 LEU A C 1
ATOM 972 O O . LEU A 1 133 ? -6.176 -21 -6.371 1 98.62 133 LEU A O 1
ATOM 976 N N . GLY A 1 134 ? -6.844 -19.188 -5.246 1 98.62 134 GLY A N 1
ATOM 977 C CA . GLY A 1 134 ? -5.691 -19.125 -4.359 1 98.62 134 GLY A CA 1
ATOM 978 C C . GLY A 1 134 ? -4.391 -18.859 -5.086 1 98.62 134 GLY A C 1
ATOM 979 O O . GLY A 1 134 ? -3.309 -19.031 -4.523 1 98.62 134 GLY A O 1
ATOM 980 N N . SER A 1 135 ? -4.527 -18.5 -6.344 1 98.81 135 SER A N 1
ATOM 981 C CA . SER A 1 135 ? -3.311 -18.375 -7.141 1 98.81 135 SER A CA 1
ATOM 982 C C . SER A 1 135 ? -3.596 -17.656 -8.461 1 98.81 135 SER A C 1
ATOM 984 O O . SER A 1 135 ? -4.547 -18 -9.164 1 98.81 135 SER A O 1
ATOM 986 N N . TRP A 1 136 ? -2.787 -16.703 -8.727 1 98.75 136 TRP A N 1
ATOM 987 C CA . TRP A 1 136 ? -2.812 -16.062 -10.039 1 98.75 136 TRP A CA 1
ATOM 988 C C . TRP A 1 136 ? -2.549 -17.078 -11.141 1 98.75 136 TRP A C 1
ATOM 990 O O . TRP A 1 136 ? -3.205 -17.047 -12.188 1 98.75 136 TRP A O 1
ATOM 1000 N N . LEU A 1 137 ? -1.583 -17.953 -10.93 1 98.75 137 LEU A N 1
ATOM 1001 C CA . LEU A 1 137 ? -1.247 -18.953 -11.93 1 98.75 137 LEU A CA 1
ATOM 1002 C C . LEU A 1 137 ? -2.441 -19.859 -12.211 1 98.75 137 LEU A C 1
ATOM 1004 O O . LEU A 1 137 ? -2.672 -20.25 -13.359 1 98.75 137 LEU A O 1
ATOM 1008 N N . ALA A 1 138 ? -3.203 -20.219 -11.148 1 98.69 138 ALA A N 1
ATOM 1009 C CA . ALA A 1 138 ? -4.418 -21.016 -11.344 1 98.69 138 ALA A CA 1
ATOM 1010 C C . ALA A 1 138 ? -5.434 -20.25 -12.195 1 98.69 138 ALA A C 1
ATOM 1012 O O . ALA A 1 138 ? -6.133 -20.844 -13.016 1 98.69 138 ALA A O 1
ATOM 1013 N N . TYR A 1 139 ? -5.535 -18.984 -12.031 1 98.69 139 TYR A N 1
ATOM 1014 C CA . TYR A 1 139 ? -6.41 -18.141 -12.836 1 98.69 139 TYR A CA 1
ATOM 1015 C C . TYR A 1 139 ? -6.008 -18.188 -14.305 1 98.69 139 TYR A C 1
ATOM 1017 O O . TYR A 1 139 ? -6.859 -18.344 -15.188 1 98.69 139 TYR A O 1
ATOM 1025 N N . LEU A 1 140 ? -4.703 -18.031 -14.57 1 98.12 140 LEU A N 1
ATOM 1026 C CA . LEU A 1 140 ? -4.207 -18.047 -15.938 1 98.12 140 LEU A CA 1
ATOM 1027 C C . LEU A 1 140 ? -4.504 -19.391 -16.594 1 98.12 140 LEU A C 1
ATOM 1029 O O . LEU A 1 140 ? -4.879 -19.438 -17.781 1 98.12 140 LEU A O 1
ATOM 1033 N N . GLU A 1 141 ? -4.301 -20.438 -15.797 1 97.94 141 GLU A N 1
ATOM 1034 C CA . GLU A 1 141 ? -4.605 -21.766 -16.328 1 97.94 141 GLU A CA 1
ATOM 1035 C C . GLU A 1 141 ? -6.078 -21.875 -16.703 1 97.94 141 GLU A C 1
ATOM 1037 O O . GLU A 1 141 ? -6.41 -22.422 -17.75 1 97.94 141 GLU A O 1
ATOM 1042 N N . ARG A 1 142 ? -6.926 -21.406 -15.852 1 97.44 142 ARG A N 1
ATOM 1043 C CA . ARG A 1 142 ? -8.359 -21.438 -16.109 1 97.44 142 ARG A CA 1
ATOM 1044 C C . ARG A 1 142 ? -8.711 -20.656 -17.375 1 97.44 142 ARG A C 1
ATOM 1046 O O . ARG A 1 142 ? -9.523 -21.094 -18.188 1 97.44 142 ARG A O 1
ATOM 1053 N N . GLN A 1 143 ? -8.109 -19.469 -17.5 1 95.38 143 GLN A N 1
ATOM 1054 C CA . GLN A 1 143 ? -8.359 -18.625 -18.672 1 95.38 143 GLN A CA 1
ATOM 1055 C C . GLN A 1 143 ? -7.957 -19.344 -19.953 1 95.38 143 GLN A C 1
ATOM 1057 O O . GLN A 1 143 ? -8.602 -19.172 -20.984 1 95.38 143 GLN A O 1
ATOM 1062 N N . GLN A 1 144 ? -6.848 -20.094 -19.922 1 93.94 144 GLN A N 1
ATOM 1063 C CA . GLN A 1 144 ? -6.363 -20.828 -21.078 1 93.94 144 GLN A CA 1
ATOM 1064 C C . GLN A 1 144 ? -7.316 -21.969 -21.453 1 93.94 144 GLN A C 1
ATOM 1066 O O . GLN A 1 144 ? -7.508 -22.25 -22.641 1 93.94 144 GLN A O 1
ATOM 1071 N N . GLN A 1 145 ? -7.887 -22.547 -20.484 1 94.44 145 GLN A N 1
ATOM 1072 C CA . GLN A 1 145 ? -8.82 -23.641 -20.734 1 94.44 145 GLN A CA 1
ATOM 1073 C C . GLN A 1 145 ? -10.141 -23.125 -21.297 1 94.44 145 GLN A C 1
ATOM 1075 O O . GLN A 1 145 ? -10.844 -23.844 -22 1 94.44 145 GLN A O 1
ATOM 1080 N N . GLN A 1 146 ? -10.555 -21.969 -20.938 1 89.44 146 GLN A N 1
ATOM 1081 C CA . GLN A 1 146 ? -11.812 -21.391 -21.406 1 89.44 146 GLN A CA 1
ATOM 1082 C C . GLN A 1 146 ? -11.664 -20.844 -22.828 1 89.44 146 GLN A C 1
ATOM 1084 O O . GLN A 1 146 ? -12.648 -20.672 -23.547 1 89.44 146 GLN A O 1
ATOM 1089 N N . ARG A 1 147 ? -10.516 -20.625 -23.359 1 77.25 147 ARG A N 1
ATOM 1090 C CA . ARG A 1 147 ? -10.289 -20.203 -24.75 1 77.25 147 ARG A CA 1
ATOM 1091 C C . ARG A 1 147 ? -10.227 -21.406 -25.688 1 77.25 147 ARG A C 1
ATOM 1093 O O . ARG A 1 147 ? -9.828 -22.5 -25.281 1 77.25 147 ARG A O 1
ATOM 1100 N N . MET B 1 1 ? 22.375 2.445 -10.875 1 41.41 1 MET B N 1
ATOM 1101 C CA . MET B 1 1 ? 21.438 3.4 -10.297 1 41.41 1 MET B CA 1
ATOM 1102 C C . MET B 1 1 ? 22.062 4.789 -10.203 1 41.41 1 MET B C 1
ATOM 1104 O O . MET B 1 1 ? 23.141 4.949 -9.641 1 41.41 1 MET B O 1
ATOM 1108 N N . VAL B 1 2 ? 21.734 5.551 -11.109 1 48.25 2 VAL B N 1
ATOM 1109 C CA . VAL B 1 2 ? 22.484 6.793 -11.242 1 48.25 2 VAL B CA 1
ATOM 1110 C C . VAL B 1 2 ? 22.406 7.586 -9.938 1 48.25 2 VAL B C 1
ATOM 1112 O O . VAL B 1 2 ? 21.312 7.84 -9.43 1 48.25 2 VAL B O 1
ATOM 1115 N N . ALA B 1 3 ? 23.438 7.762 -9.359 1 63.69 3 ALA B N 1
ATOM 1116 C CA . ALA B 1 3 ? 23.672 8.695 -8.258 1 63.69 3 ALA B CA 1
ATOM 1117 C C . ALA B 1 3 ? 22.922 10.008 -8.492 1 63.69 3 ALA B C 1
ATOM 1119 O O . ALA B 1 3 ? 22.875 10.508 -9.617 1 63.69 3 ALA B O 1
ATOM 1120 N N . GLY B 1 4 ? 21.906 10.25 -7.488 1 82.5 4 GLY B N 1
ATOM 1121 C CA . GLY B 1 4 ? 21.312 11.578 -7.57 1 82.5 4 GLY B CA 1
ATOM 1122 C C . GLY B 1 4 ? 19.812 11.539 -7.859 1 82.5 4 GLY B C 1
ATOM 1123 O O . GLY B 1 4 ? 19.141 12.562 -7.75 1 82.5 4 GLY B O 1
ATOM 1124 N N . GLN B 1 5 ? 19.281 10.359 -8.281 1 94.38 5 GLN B N 1
ATOM 1125 C CA . GLN B 1 5 ? 17.844 10.305 -8.547 1 94.38 5 GLN B CA 1
ATOM 1126 C C . GLN B 1 5 ? 17.031 10.367 -7.25 1 94.38 5 GLN B C 1
ATOM 1128 O O . GLN B 1 5 ? 17.5 9.906 -6.207 1 94.38 5 GLN B O 1
ATOM 1133 N N . LYS B 1 6 ? 15.922 11.016 -7.301 1 97.69 6 LYS B N 1
ATOM 1134 C CA . LYS B 1 6 ? 15.07 11.18 -6.129 1 97.69 6 LYS B CA 1
ATOM 1135 C C . LYS B 1 6 ? 13.656 10.664 -6.402 1 97.69 6 LYS B C 1
ATOM 1137 O O . LYS B 1 6 ? 13.266 10.5 -7.559 1 97.69 6 LYS B O 1
ATOM 1142 N N . LEU B 1 7 ? 13.047 10.359 -5.375 1 97.69 7 LEU B N 1
ATOM 1143 C CA . LEU B 1 7 ? 11.648 9.945 -5.391 1 97.69 7 LEU B CA 1
ATOM 1144 C C . LEU B 1 7 ? 10.805 10.828 -4.477 1 97.69 7 LEU B C 1
ATOM 1146 O O . LEU B 1 7 ? 11.219 11.141 -3.355 1 97.69 7 LEU B O 1
ATOM 1150 N N . ALA B 1 8 ? 9.672 11.289 -5.027 1 98.5 8 ALA B N 1
ATOM 1151 C CA . ALA B 1 8 ? 8.742 12.086 -4.234 1 98.5 8 ALA B CA 1
ATOM 1152 C C . ALA B 1 8 ? 7.816 11.195 -3.408 1 98.5 8 ALA B C 1
ATOM 1154 O O . ALA B 1 8 ? 7.32 10.18 -3.898 1 98.5 8 ALA B O 1
ATOM 1155 N N . ILE B 1 9 ? 7.602 11.562 -2.15 1 98.75 9 ILE B N 1
ATOM 1156 C CA . ILE B 1 9 ? 6.719 10.805 -1.273 1 98.75 9 ILE B CA 1
ATOM 1157 C C . ILE B 1 9 ? 5.789 11.758 -0.525 1 98.75 9 ILE B C 1
ATOM 1159 O O . ILE B 1 9 ? 6.246 12.734 0.075 1 98.75 9 ILE B O 1
ATOM 1163 N N . ALA B 1 10 ? 4.531 11.523 -0.578 1 98.94 10 ALA B N 1
ATOM 1164 C CA . ALA B 1 10 ? 3.523 12.281 0.159 1 98.94 10 ALA B CA 1
ATOM 1165 C C . ALA B 1 10 ? 3.283 11.68 1.539 1 98.94 10 ALA B C 1
ATOM 1167 O O . ALA B 1 10 ? 3.143 10.461 1.675 1 98.94 10 ALA B O 1
ATOM 1168 N N . VAL B 1 11 ? 3.238 12.539 2.58 1 98.88 11 VAL B N 1
ATOM 1169 C CA . VAL B 1 11 ? 2.926 12.141 3.949 1 98.88 11 VAL B CA 1
ATOM 1170 C C . VAL B 1 11 ? 1.755 12.969 4.473 1 98.88 11 VAL B C 1
ATOM 1172 O O . VAL B 1 11 ? 1.607 14.141 4.117 1 98.88 11 VAL B O 1
ATOM 1175 N N . CYS B 1 12 ? 0.957 12.391 5.34 1 98.69 12 CYS B N 1
ATOM 1176 C CA . CYS B 1 12 ? -0.233 13.109 5.785 1 98.69 12 CYS B CA 1
ATOM 1177 C C . CYS B 1 12 ? -0.341 13.094 7.305 1 98.69 12 CYS B C 1
ATOM 1179 O O . CYS B 1 12 ? -1.216 13.75 7.875 1 98.69 12 CYS B O 1
ATOM 1181 N N . GLY B 1 13 ? 0.528 12.367 7.957 1 98.19 13 GLY B N 1
ATOM 1182 C CA . GLY B 1 13 ? 0.375 12.164 9.391 1 98.19 13 GLY B CA 1
ATOM 1183 C C . GLY B 1 13 ? 1.663 12.375 10.164 1 98.19 13 GLY B C 1
ATOM 1184 O O . GLY B 1 13 ? 2.209 13.484 10.18 1 98.19 13 GLY B O 1
ATOM 1185 N N . LEU B 1 14 ? 2.207 11.297 10.758 1 98.19 14 LEU B N 1
ATOM 1186 C CA . LEU B 1 14 ? 3.258 11.367 11.766 1 98.19 14 LEU B CA 1
ATOM 1187 C C . LEU B 1 14 ? 4.578 11.805 11.148 1 98.19 14 LEU B C 1
ATOM 1189 O O . LEU B 1 14 ? 5.512 12.18 11.867 1 98.19 14 LEU B O 1
ATOM 1193 N N . HIS B 1 15 ? 4.656 11.836 9.828 1 98.81 15 HIS B N 1
ATOM 1194 C CA . HIS B 1 15 ? 5.891 12.234 9.156 1 98.81 15 HIS B CA 1
ATOM 1195 C C . HIS B 1 15 ? 5.844 13.703 8.742 1 98.81 15 HIS B C 1
ATOM 1197 O O . HIS B 1 15 ? 6.812 14.227 8.188 1 98.81 15 HIS B O 1
ATOM 1203 N N . LEU B 1 16 ? 4.691 14.375 8.898 1 98.81 16 LEU B N 1
ATOM 1204 C CA . LEU B 1 16 ? 4.59 15.805 8.609 1 98.81 16 LEU B CA 1
ATOM 1205 C C . LEU B 1 16 ? 5.617 16.594 9.406 1 98.81 16 LEU B C 1
ATOM 1207 O O . LEU B 1 16 ? 6.098 16.125 10.445 1 98.81 16 LEU B O 1
ATOM 1211 N N . ARG B 1 17 ? 6.027 17.797 8.859 1 98.69 17 ARG B N 1
ATOM 1212 C CA . ARG B 1 17 ? 6.863 18.688 9.664 1 98.69 17 ARG B CA 1
ATOM 1213 C C . ARG B 1 17 ? 6.234 18.938 11.031 1 98.69 17 ARG B C 1
ATOM 1215 O O . ARG B 1 17 ? 5.027 19.172 11.125 1 98.69 17 ARG B O 1
ATOM 1222 N N . GLY B 1 18 ? 7.07 18.844 12.008 1 98.06 18 GLY B N 1
ATOM 1223 C CA . GLY B 1 18 ? 6.602 19.078 13.367 1 98.06 18 GLY B CA 1
ATOM 1224 C C . GLY B 1 18 ? 6.047 17.844 14.031 1 98.06 18 GLY B C 1
ATOM 1225 O O . GLY B 1 18 ? 5.773 17.844 15.234 1 98.06 18 GLY B O 1
ATOM 1226 N N . GLN B 1 19 ? 5.852 16.766 13.352 1 98.44 19 GLN B N 1
ATOM 1227 C CA . GLN B 1 19 ? 5.309 15.523 13.898 1 98.44 19 GLN B CA 1
ATOM 1228 C C . GLN B 1 19 ? 6.43 14.562 14.289 1 98.44 19 GLN B C 1
ATOM 1230 O O . GLN B 1 19 ? 7.566 14.711 13.844 1 98.44 19 GLN B O 1
ATOM 1235 N N . PRO B 1 20 ? 6.172 13.531 15.078 1 97.19 20 PRO B N 1
ATOM 1236 C CA . PRO B 1 20 ? 7.195 12.742 15.766 1 97.19 20 PRO B CA 1
ATOM 1237 C C . PRO B 1 20 ? 8.078 11.953 14.797 1 97.19 20 PRO B C 1
ATOM 1239 O O . PRO B 1 20 ? 9.242 11.68 15.102 1 97.19 20 PRO B O 1
ATOM 1242 N N . LEU B 1 21 ? 7.574 11.609 13.648 1 98.31 21 LEU B N 1
ATOM 1243 C CA . LEU B 1 21 ? 8.352 10.727 12.781 1 98.31 21 LEU B CA 1
ATOM 1244 C C . LEU B 1 21 ? 8.992 11.516 11.641 1 98.31 21 LEU B C 1
ATOM 1246 O O . LEU B 1 21 ? 9.57 10.938 10.719 1 98.31 21 LEU B O 1
ATOM 1250 N N . ASN B 1 22 ? 8.875 12.852 11.656 1 98.56 22 ASN B N 1
ATOM 1251 C CA . ASN B 1 22 ? 9.477 13.656 10.594 1 98.56 22 ASN B CA 1
ATOM 1252 C C . ASN B 1 22 ? 10.977 13.422 10.5 1 98.56 22 ASN B C 1
ATOM 1254 O O . ASN B 1 22 ? 11.547 13.438 9.406 1 98.56 22 ASN B O 1
ATOM 1258 N N . THR B 1 23 ? 11.648 13.078 11.602 1 98.12 23 THR B N 1
ATOM 1259 C CA . THR B 1 23 ? 13.094 12.891 11.641 1 98.12 23 THR B CA 1
ATOM 1260 C C . THR B 1 23 ? 13.5 11.664 10.836 1 98.12 23 THR B C 1
ATOM 1262 O O . THR B 1 23 ? 14.641 11.562 10.383 1 98.12 23 THR B O 1
ATOM 1265 N N . GLN B 1 24 ? 12.625 10.711 10.68 1 98.19 24 GLN B N 1
ATOM 1266 C CA . GLN B 1 24 ? 12.914 9.555 9.836 1 98.19 24 GLN B CA 1
ATOM 1267 C C . GLN B 1 24 ? 13.141 9.977 8.391 1 98.19 24 GLN B C 1
ATOM 1269 O O . GLN B 1 24 ? 13.992 9.414 7.699 1 98.19 24 GLN B O 1
ATOM 1274 N N . LEU B 1 25 ? 12.398 11 7.887 1 98.5 25 LEU B N 1
ATOM 1275 C CA . LEU B 1 25 ? 12.586 11.516 6.539 1 98.5 25 LEU B CA 1
ATOM 1276 C C . LEU B 1 25 ? 13.93 12.219 6.41 1 98.5 25 LEU B C 1
ATOM 1278 O O . LEU B 1 25 ? 14.695 11.953 5.477 1 98.5 25 LEU B O 1
ATOM 1282 N N . THR B 1 26 ? 14.172 13.078 7.383 1 98.31 26 THR B N 1
ATOM 1283 C CA . THR B 1 26 ? 15.391 13.875 7.289 1 98.31 26 THR B CA 1
ATOM 1284 C C . THR B 1 26 ? 16.625 12.992 7.473 1 98.31 26 THR B C 1
ATOM 1286 O O . THR B 1 26 ? 17.672 13.242 6.863 1 98.31 26 THR B O 1
ATOM 1289 N N . ALA B 1 27 ? 16.531 11.93 8.281 1 98.19 27 ALA B N 1
ATOM 1290 C CA . ALA B 1 27 ? 17.625 10.984 8.484 1 98.19 27 ALA B CA 1
ATOM 1291 C C . ALA B 1 27 ? 17.938 10.234 7.191 1 98.19 27 ALA B C 1
ATOM 1293 O O . ALA B 1 27 ? 19.078 9.82 6.98 1 98.19 27 ALA B O 1
ATOM 1294 N N . LEU B 1 28 ? 17.016 10.156 6.379 1 97.94 28 LEU B N 1
ATOM 1295 C CA . LEU B 1 28 ? 17.188 9.484 5.098 1 97.94 28 LEU B CA 1
ATOM 1296 C C . LEU B 1 28 ? 17.453 10.492 3.984 1 97.94 28 LEU B C 1
ATOM 1298 O O . LEU B 1 28 ? 17.234 10.203 2.809 1 97.94 28 LEU B O 1
ATOM 1302 N N . GLN B 1 29 ? 17.766 11.68 4.379 1 98.06 29 GLN B N 1
ATOM 1303 C CA . GLN B 1 29 ? 18.219 12.758 3.506 1 98.06 29 GLN B CA 1
ATOM 1304 C C . GLN B 1 29 ? 17.094 13.242 2.6 1 98.06 29 GLN B C 1
ATOM 1306 O O . GLN B 1 29 ? 17.328 13.578 1.436 1 98.06 29 GLN B O 1
ATOM 1311 N N . SER B 1 30 ? 15.93 13.156 3.105 1 98.62 30 SER B N 1
ATOM 1312 C CA . SER B 1 30 ? 14.797 13.719 2.375 1 98.62 30 SER B CA 1
ATOM 1313 C C . SER B 1 30 ? 14.695 15.227 2.588 1 98.62 30 SER B C 1
ATOM 1315 O O . SER B 1 30 ? 15.102 15.734 3.631 1 98.62 30 SER B O 1
ATOM 1317 N N . THR B 1 31 ? 14.164 15.914 1.574 1 98.62 31 THR B N 1
ATOM 1318 C CA . THR B 1 31 ? 13.977 17.359 1.654 1 98.62 31 THR B CA 1
ATOM 1319 C C . THR B 1 31 ? 12.523 17.734 1.384 1 98.62 31 THR B C 1
ATOM 1321 O O . THR B 1 31 ? 11.875 17.141 0.52 1 98.62 31 THR B O 1
ATOM 1324 N N . PHE B 1 32 ? 12.086 18.734 2.129 1 98.81 32 PHE B N 1
ATOM 1325 C CA . PHE B 1 32 ? 10.727 19.234 1.956 1 98.81 32 PHE B CA 1
ATOM 1326 C C . PHE B 1 32 ? 10.562 19.891 0.595 1 98.81 32 PHE B C 1
ATOM 1328 O O . PHE B 1 32 ? 11.414 20.688 0.18 1 98.81 32 PHE B O 1
ATOM 1335 N N . VAL B 1 33 ? 9.445 19.578 -0.116 1 98.75 33 VAL B N 1
ATOM 1336 C CA . VAL B 1 33 ? 9.188 20.172 -1.422 1 98.75 33 VAL B CA 1
ATOM 1337 C C . VAL B 1 33 ? 8.016 21.156 -1.318 1 98.75 33 VAL B C 1
ATOM 1339 O O . VAL B 1 33 ? 8.156 22.344 -1.65 1 98.75 33 VAL B O 1
ATOM 1342 N N . LYS B 1 34 ? 6.84 20.641 -0.787 1 98.81 34 LYS B N 1
ATOM 1343 C CA . LYS B 1 34 ? 5.668 21.5 -0.714 1 98.81 34 LYS B CA 1
ATOM 1344 C C . LYS B 1 34 ? 4.613 20.922 0.222 1 98.81 34 LYS B C 1
ATOM 1346 O O . LYS B 1 34 ? 4.555 19.719 0.425 1 98.81 34 LYS B O 1
ATOM 1351 N N . ALA B 1 35 ? 3.846 21.844 0.794 1 98.75 35 ALA B N 1
ATOM 1352 C CA . ALA B 1 35 ? 2.553 21.484 1.378 1 98.75 35 ALA B CA 1
ATOM 1353 C C . ALA B 1 35 ? 1.444 21.547 0.331 1 98.75 35 ALA B C 1
ATOM 1355 O O . ALA B 1 35 ? 1.43 22.453 -0.516 1 98.75 35 ALA B O 1
ATOM 1356 N N . CYS B 1 36 ? 0.539 20.641 0.314 1 98.75 36 CYS B N 1
ATOM 1357 C CA . CYS B 1 36 ? -0.562 20.578 -0.641 1 98.75 36 CYS B CA 1
ATOM 1358 C C . CYS B 1 36 ? -1.706 19.719 -0.106 1 98.75 36 CYS B C 1
ATOM 1360 O O . CYS B 1 36 ? -1.837 19.547 1.105 1 98.75 36 CYS B O 1
ATOM 1362 N N . ARG B 1 37 ? -2.607 19.328 -0.986 1 98.88 37 ARG B N 1
ATOM 1363 C CA . ARG B 1 37 ? -3.723 18.453 -0.646 1 98.88 37 ARG B CA 1
ATOM 1364 C C . ARG B 1 37 ? -3.844 17.297 -1.646 1 98.88 37 ARG B C 1
ATOM 1366 O O . ARG B 1 37 ? -3.391 17.406 -2.787 1 98.88 37 ARG B O 1
ATOM 1373 N N . SER B 1 38 ? -4.363 16.219 -1.175 1 98.88 38 SER B N 1
ATOM 1374 C CA . SER B 1 38 ? -4.738 15.164 -2.102 1 98.88 38 SER B CA 1
ATOM 1375 C C . SER B 1 38 ? -5.938 15.562 -2.951 1 98.88 38 SER B C 1
ATOM 1377 O O . SER B 1 38 ? -6.586 16.578 -2.68 1 98.88 38 SER B O 1
ATOM 1379 N N . ALA B 1 39 ? -6.16 14.812 -4.008 1 98.19 39 ALA B N 1
ATOM 1380 C CA . ALA B 1 39 ? -7.484 14.852 -4.625 1 98.19 39 ALA B CA 1
ATOM 1381 C C . ALA B 1 39 ? -8.578 14.578 -3.596 1 98.19 39 ALA B C 1
ATOM 1383 O O . ALA B 1 39 ? -8.281 14.242 -2.443 1 98.19 39 ALA B O 1
ATOM 1384 N N . ASP B 1 40 ? -9.875 14.672 -3.943 1 98 40 ASP B N 1
ATOM 1385 C CA . ASP B 1 40 ? -10.953 14.617 -2.963 1 98 40 ASP B CA 1
ATOM 1386 C C . ASP B 1 40 ? -11.578 13.227 -2.914 1 98 40 ASP B C 1
ATOM 1388 O O . ASP B 1 40 ? -12.703 13.062 -2.441 1 98 40 ASP B O 1
ATOM 1392 N N . GLN B 1 41 ? -10.875 12.234 -3.375 1 97.5 41 GLN B N 1
ATOM 1393 C CA . GLN B 1 41 ? -11.391 10.867 -3.424 1 97.5 41 GLN B CA 1
ATOM 1394 C C . GLN B 1 41 ? -10.727 9.992 -2.365 1 97.5 41 GLN B C 1
ATOM 1396 O O . GLN B 1 41 ? -10.406 8.828 -2.627 1 97.5 41 GLN B O 1
ATOM 1401 N N . TYR B 1 42 ? -10.453 10.609 -1.23 1 98.56 42 TYR B N 1
ATOM 1402 C CA . TYR B 1 42 ? -9.828 9.875 -0.13 1 98.56 42 TYR B CA 1
ATOM 1403 C C . TYR B 1 42 ? -10.641 10.023 1.149 1 98.56 42 TYR B C 1
ATOM 1405 O O . TYR B 1 42 ? -11.305 11.039 1.358 1 98.56 42 TYR B O 1
ATOM 1413 N N . ARG B 1 43 ? -10.625 9.016 1.939 1 98.69 43 ARG B N 1
ATOM 1414 C CA . ARG B 1 43 ? -11.055 9.086 3.332 1 98.69 43 ARG B CA 1
ATOM 1415 C C . ARG B 1 43 ? -9.867 9 4.281 1 98.69 43 ARG B C 1
ATOM 1417 O O . ARG B 1 43 ? -8.852 8.375 3.959 1 98.69 43 ARG B O 1
ATOM 1424 N N . LEU B 1 44 ? -10.008 9.688 5.348 1 98.88 44 LEU B N 1
ATOM 1425 C CA . LEU B 1 44 ? -8.977 9.734 6.375 1 98.88 44 LEU B CA 1
ATOM 1426 C C . LEU B 1 44 ? -9.484 9.125 7.684 1 98.88 44 LEU B C 1
ATOM 1428 O O . LEU B 1 44 ? -10.562 9.484 8.156 1 98.88 44 LEU B O 1
ATOM 1432 N N . TYR B 1 45 ? -8.727 8.234 8.242 1 98.88 45 TYR B N 1
ATOM 1433 C CA . TYR B 1 45 ? -9.094 7.586 9.492 1 98.88 45 TYR B CA 1
ATOM 1434 C C . TYR B 1 45 ? -8.008 7.773 10.547 1 98.88 45 TYR B C 1
ATOM 1436 O O . TYR B 1 45 ? -6.82 7.809 10.227 1 98.88 45 TYR B O 1
ATOM 1444 N N . ALA B 1 46 ? -8.391 7.918 11.727 1 98.75 46 ALA B N 1
ATOM 1445 C CA . ALA B 1 46 ? -7.504 7.801 12.883 1 98.75 46 ALA B CA 1
ATOM 1446 C C . ALA B 1 46 ? -7.672 6.445 13.562 1 98.75 46 ALA B C 1
ATOM 1448 O O . ALA B 1 46 ? -8.773 6.094 14 1 98.75 46 ALA B O 1
ATOM 1449 N N . PHE B 1 47 ? -6.672 5.668 13.594 1 97.31 47 PHE B N 1
ATOM 1450 C CA . PHE B 1 47 ? -6.789 4.375 14.258 1 97.31 47 PHE B CA 1
ATOM 1451 C C . PHE B 1 47 ? -5.719 4.219 15.328 1 97.31 47 PHE B C 1
ATOM 1453 O O . PHE B 1 47 ? -4.59 4.688 15.164 1 97.31 47 PHE B O 1
ATOM 1460 N N . THR B 1 48 ? -6.07 3.619 16.422 1 96.38 48 THR B N 1
ATOM 1461 C CA . THR B 1 48 ? -5.211 3.412 17.578 1 96.38 48 THR B CA 1
ATOM 1462 C C . THR B 1 48 ? -4.746 1.962 17.656 1 96.38 48 THR B C 1
ATOM 1464 O O . THR B 1 48 ? -5.566 1.041 17.641 1 96.38 48 THR B O 1
ATOM 1467 N N . ASP B 1 49 ? -3.449 1.856 17.703 1 91.31 49 ASP B N 1
ATOM 1468 C CA . ASP B 1 49 ? -2.93 0.493 17.734 1 91.31 49 ASP B CA 1
ATOM 1469 C C . ASP B 1 49 ? -2.914 -0.048 19.172 1 91.31 49 ASP B C 1
ATOM 1471 O O . ASP B 1 49 ? -3.393 0.614 20.094 1 91.31 49 ASP B O 1
ATOM 1475 N N . ALA B 1 50 ? -2.42 -1.332 19.312 1 88.19 50 ALA B N 1
ATOM 1476 C CA . ALA B 1 50 ? -2.48 -2.043 20.578 1 88.19 50 ALA B CA 1
ATOM 1477 C C . ALA B 1 50 ? -1.655 -1.328 21.641 1 88.19 50 ALA B C 1
ATOM 1479 O O . ALA B 1 50 ? -1.927 -1.46 22.844 1 88.19 50 ALA B O 1
ATOM 1480 N N . SER B 1 51 ? -0.674 -0.511 21.297 1 91.19 51 SER B N 1
ATOM 1481 C CA . SER B 1 51 ? 0.191 0.195 22.234 1 91.19 51 SER B CA 1
ATOM 1482 C C . SER B 1 51 ? -0.417 1.53 22.656 1 91.19 51 SER B C 1
ATOM 1484 O O . SER B 1 51 ? 0.181 2.275 23.422 1 91.19 51 SER B O 1
ATOM 1486 N N . GLY B 1 52 ? -1.536 1.88 22.062 1 92.94 52 GLY B N 1
ATOM 1487 C CA . GLY B 1 52 ? -2.211 3.111 22.438 1 92.94 52 GLY B CA 1
ATOM 1488 C C . GLY B 1 52 ? -1.835 4.289 21.562 1 92.94 52 GLY B C 1
ATOM 1489 O O . GLY B 1 52 ? -2.246 5.422 21.828 1 92.94 52 GLY B O 1
ATOM 1490 N N . LYS B 1 53 ? -1.097 4.062 20.594 1 94.56 53 LYS B N 1
ATOM 1491 C CA . LYS B 1 53 ? -0.682 5.137 19.688 1 94.56 53 LYS B CA 1
ATOM 1492 C C . LYS B 1 53 ? -1.663 5.293 18.531 1 94.56 53 LYS B C 1
ATOM 1494 O O . LYS B 1 53 ? -2.039 4.309 17.891 1 94.56 53 LYS B O 1
ATOM 1499 N N . THR B 1 54 ? -2.078 6.508 18.359 1 97.38 54 THR B N 1
ATOM 1500 C CA . THR B 1 54 ? -3.01 6.816 17.281 1 97.38 54 THR B CA 1
ATOM 1501 C C . THR B 1 54 ? -2.266 7.34 16.047 1 97.38 54 THR B C 1
ATOM 1503 O O . THR B 1 54 ? -1.33 8.133 16.172 1 97.38 54 THR B O 1
ATOM 1506 N N . LYS B 1 55 ? -2.646 6.852 14.922 1 97.44 55 LYS B N 1
ATOM 1507 C CA . LYS B 1 55 ? -2.061 7.305 13.664 1 97.44 55 LYS B CA 1
ATOM 1508 C C . LYS B 1 55 ? -3.123 7.41 12.57 1 97.44 55 LYS B C 1
ATOM 1510 O O . LYS B 1 55 ? -4.156 6.738 12.641 1 97.44 55 LYS B O 1
ATOM 1515 N N . PRO B 1 56 ? -2.889 8.258 11.617 1 98.56 56 PRO B N 1
ATOM 1516 C CA . PRO B 1 56 ? -3.861 8.352 10.531 1 98.56 56 PRO B CA 1
ATOM 1517 C C . PRO B 1 56 ? -3.572 7.359 9.398 1 98.56 56 PRO B C 1
ATOM 1519 O O . PRO B 1 56 ? -2.439 6.895 9.258 1 98.56 56 PRO B O 1
ATOM 1522 N N . GLY B 1 57 ? -4.547 7.051 8.625 1 98.62 57 GLY B N 1
ATOM 1523 C CA . GLY B 1 57 ? -4.473 6.305 7.379 1 98.62 57 GLY B CA 1
ATOM 1524 C C . GLY B 1 57 ? -5.438 6.809 6.324 1 98.62 57 GLY B C 1
ATOM 1525 O O . GLY B 1 57 ? -6.594 7.109 6.625 1 98.62 57 GLY B O 1
ATOM 1526 N N . MET B 1 58 ? -4.957 6.945 5.16 1 98.62 58 MET B N 1
ATOM 1527 C CA . MET B 1 58 ? -5.75 7.406 4.023 1 98.62 58 MET B CA 1
ATOM 1528 C C . MET B 1 58 ? -6.188 6.234 3.152 1 98.62 58 MET B C 1
ATOM 1530 O O . MET B 1 58 ? -5.363 5.41 2.756 1 98.62 58 MET B O 1
ATOM 1534 N N . VAL B 1 59 ? -7.445 6.152 2.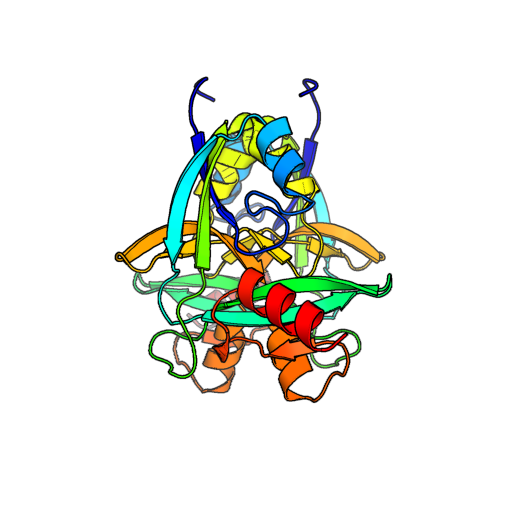863 1 98.69 59 VAL B N 1
ATOM 1535 C CA . VAL B 1 59 ? -8.016 5.105 2.025 1 98.69 59 VAL B CA 1
ATOM 1536 C C . VAL B 1 59 ? -8.656 5.727 0.784 1 98.69 59 VAL B C 1
ATOM 1538 O O . VAL B 1 59 ? -9.492 6.625 0.891 1 98.69 59 VAL B O 1
ATOM 1541 N N . ALA B 1 60 ? -8.211 5.297 -0.389 1 98.38 60 ALA B N 1
ATOM 1542 C CA . ALA B 1 60 ? -8.781 5.793 -1.637 1 98.38 60 ALA B CA 1
ATOM 1543 C C . ALA B 1 60 ? -10.18 5.223 -1.863 1 98.38 60 ALA B C 1
ATOM 1545 O O . ALA B 1 60 ? -10.445 4.066 -1.529 1 98.38 60 ALA B O 1
ATOM 1546 N N . LEU B 1 61 ? -11.016 5.98 -2.473 1 96.94 61 LEU B N 1
ATOM 1547 C CA . LEU B 1 61 ? -12.352 5.559 -2.881 1 96.94 61 LEU B CA 1
ATOM 1548 C C . LEU B 1 61 ? -12.336 5.031 -4.312 1 96.94 61 LEU B C 1
ATOM 1550 O O . LEU B 1 61 ? -11.422 5.332 -5.082 1 96.94 61 LEU B O 1
ATOM 1554 N N . PRO B 1 62 ? -13.344 4.227 -4.609 1 92.94 62 PRO B N 1
ATOM 1555 C CA . PRO B 1 62 ? -13.484 3.873 -6.023 1 92.94 62 PRO B CA 1
ATOM 1556 C C . PRO B 1 62 ? -13.586 5.098 -6.93 1 92.94 62 PRO B C 1
ATOM 1558 O O . PRO B 1 62 ? -14.156 6.117 -6.539 1 92.94 62 PRO B O 1
ATOM 1561 N N . PRO B 1 63 ? -13.008 4.965 -8.141 1 87.44 63 PRO B N 1
ATOM 1562 C CA . PRO B 1 63 ? -13.156 6.078 -9.086 1 87.44 63 PRO B CA 1
ATOM 1563 C C . PRO B 1 63 ? -14.609 6.496 -9.281 1 87.44 63 PRO B C 1
ATOM 1565 O O . PRO B 1 63 ? -15.484 5.645 -9.453 1 87.44 63 PRO B O 1
ATOM 1568 N N . GLY B 1 64 ? -14.852 7.781 -9.18 1 86.31 64 GLY B N 1
ATOM 1569 C CA . GLY B 1 64 ? -16.172 8.312 -9.461 1 86.31 64 GLY B CA 1
ATOM 1570 C C . GLY B 1 64 ? -17.078 8.328 -8.242 1 86.31 64 GLY B C 1
ATOM 1571 O O . GLY B 1 64 ? -18.219 8.805 -8.312 1 86.31 64 GLY B O 1
ATOM 1572 N N . SER B 1 65 ? -16.641 7.762 -7.16 1 90.06 65 SER B N 1
ATOM 1573 C CA . SER B 1 65 ? -17.469 7.719 -5.957 1 90.06 65 SER B CA 1
ATOM 1574 C C . SER B 1 65 ? -17.438 9.055 -5.223 1 90.06 65 SER B C 1
ATOM 157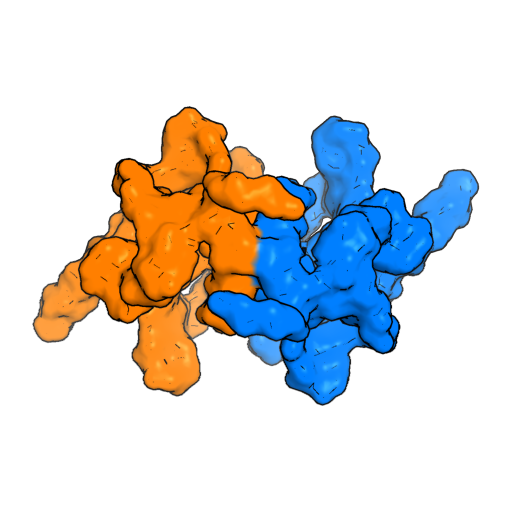6 O O . SER B 1 65 ? -16.562 9.883 -5.453 1 90.06 65 SER B O 1
ATOM 1578 N N . SER B 1 66 ? -18.469 9.234 -4.379 1 91.75 66 SER B N 1
ATOM 1579 C CA . SER B 1 66 ? -18.547 10.414 -3.518 1 91.75 66 SER B CA 1
ATOM 1580 C C . SER B 1 66 ? -18.281 10.047 -2.062 1 91.75 66 SER B C 1
ATOM 1582 O O . SER B 1 66 ? -18.125 8.875 -1.73 1 91.75 66 SER B O 1
ATOM 1584 N N . GLY B 1 67 ? -18.047 11.117 -1.268 1 94.62 67 GLY B N 1
ATOM 1585 C CA . GLY B 1 67 ? -17.938 10.867 0.161 1 94.62 67 GLY B CA 1
ATOM 1586 C C . GLY B 1 67 ? -16.516 11 0.682 1 94.62 67 GLY B C 1
ATOM 1587 O O . GLY B 1 67 ? -16.25 10.688 1.842 1 94.62 67 GLY B O 1
ATOM 1588 N N . GLY B 1 68 ? -15.664 11.312 -0.203 1 98.12 68 GLY B N 1
ATOM 1589 C CA . GLY B 1 68 ? -14.305 11.602 0.229 1 98.12 68 GLY B CA 1
ATOM 1590 C C . GLY B 1 68 ? -14.047 13.078 0.438 1 98.12 68 GLY B C 1
ATOM 1591 O O . GLY B 1 68 ? -14.977 13.883 0.458 1 98.12 68 GLY B O 1
ATOM 1592 N N . ALA B 1 69 ? -12.836 13.469 0.766 1 98.5 69 ALA B N 1
ATOM 1593 C CA . ALA B 1 69 ? -12.375 14.852 0.923 1 98.5 69 ALA B CA 1
ATOM 1594 C C . ALA B 1 69 ? -10.891 14.977 0.585 1 98.5 69 ALA B C 1
ATOM 1596 O O . ALA B 1 69 ? -10.18 13.969 0.511 1 98.5 69 ALA B O 1
ATOM 1597 N N . ALA B 1 70 ? -10.531 16.172 0.267 1 98.62 70 ALA B N 1
ATOM 1598 C CA . ALA B 1 70 ? -9.102 16.453 0.134 1 98.62 70 ALA B CA 1
ATOM 1599 C C . ALA B 1 70 ? -8.406 16.391 1.49 1 98.62 70 ALA B C 1
ATOM 1601 O O . ALA B 1 70 ? -8.953 16.859 2.494 1 98.62 70 ALA B O 1
ATOM 1602 N N . VAL B 1 71 ? -7.293 15.82 1.568 1 98.88 71 VAL B N 1
ATOM 1603 C CA . VAL B 1 71 ? -6.523 15.648 2.797 1 98.88 71 VAL B CA 1
ATOM 1604 C C . VAL B 1 71 ? -5.238 16.469 2.719 1 98.88 71 VAL B C 1
ATOM 1606 O O . VAL B 1 71 ? -4.543 16.438 1.7 1 98.88 71 VAL B O 1
ATOM 1609 N N . TYR B 1 72 ? -4.914 17.203 3.744 1 98.94 72 TYR B N 1
ATOM 1610 C CA . TYR B 1 72 ? -3.658 17.922 3.816 1 98.94 72 TYR B CA 1
ATOM 1611 C C . TYR B 1 72 ? -2.467 16.984 3.762 1 98.94 72 TYR B C 1
ATOM 1613 O O . TYR B 1 72 ? -2.436 15.977 4.477 1 98.94 72 TYR B O 1
ATOM 1621 N N . LEU B 1 73 ? -1.514 17.297 2.994 1 98.81 73 LEU B N 1
ATOM 1622 C CA . LEU B 1 73 ? -0.311 16.5 2.789 1 98.81 73 LEU B CA 1
ATOM 1623 C C . LEU B 1 73 ? 0.928 17.391 2.73 1 98.81 73 LEU B C 1
ATOM 1625 O O . LEU B 1 73 ? 0.821 18.594 2.496 1 98.81 73 LEU B O 1
ATOM 1629 N N . GLU B 1 74 ? 2.033 16.781 2.934 1 98.94 74 GLU B N 1
ATOM 1630 C CA . GLU B 1 74 ? 3.324 17.328 2.52 1 98.94 74 GLU B CA 1
ATOM 1631 C C . GLU B 1 74 ? 4.047 16.375 1.572 1 98.94 74 GLU B C 1
ATOM 1633 O O . GLU B 1 74 ? 4.008 15.156 1.764 1 98.94 74 GLU B O 1
ATOM 1638 N N . VAL B 1 75 ? 4.672 16.938 0.557 1 98.94 75 VAL B N 1
ATOM 1639 C CA . VAL B 1 75 ? 5.488 16.156 -0.365 1 98.94 75 VAL B CA 1
ATOM 1640 C C . VAL B 1 75 ? 6.969 16.359 -0.054 1 98.94 75 VAL B C 1
ATOM 1642 O O . VAL B 1 75 ? 7.414 17.5 0.121 1 98.94 75 VAL B O 1
ATOM 1645 N N . TRP B 1 76 ? 7.652 15.32 0.055 1 98.88 76 TRP B N 1
ATOM 1646 C CA . TRP B 1 76 ? 9.094 15.305 0.28 1 98.88 76 TRP B CA 1
ATOM 1647 C C . TRP B 1 76 ? 9.812 14.555 -0.844 1 98.88 76 TRP B C 1
ATOM 1649 O O . TRP B 1 76 ? 9.234 13.656 -1.461 1 98.88 76 TRP B O 1
ATOM 1659 N N . GLU B 1 77 ? 11.016 14.914 -1.104 1 98.75 77 GLU B N 1
ATOM 1660 C CA . GLU B 1 77 ? 11.859 14.156 -2.027 1 98.75 77 GLU B CA 1
ATOM 1661 C C . GLU B 1 77 ? 12.953 13.398 -1.281 1 98.75 77 GLU B C 1
ATOM 1663 O O . GLU B 1 77 ? 13.602 13.953 -0.391 1 98.75 77 GLU B O 1
ATOM 1668 N N . MET B 1 78 ? 13.164 12.18 -1.663 1 98.5 78 MET B N 1
ATOM 1669 C CA . MET B 1 78 ? 14.133 11.289 -1.029 1 98.5 78 MET B CA 1
ATOM 1670 C C . MET B 1 78 ? 15.094 10.703 -2.062 1 98.5 78 MET B C 1
ATOM 1672 O O . MET B 1 78 ? 14.672 10.32 -3.156 1 98.5 78 MET B O 1
ATOM 1676 N N . PRO B 1 79 ? 16.422 10.695 -1.713 1 98 79 PRO B N 1
ATOM 1677 C CA . PRO B 1 79 ? 17.281 9.898 -2.596 1 98 79 PRO B CA 1
ATOM 1678 C C . PRO B 1 79 ? 16.75 8.484 -2.82 1 98 79 PRO B C 1
ATOM 1680 O O . PRO B 1 79 ? 16.391 7.801 -1.863 1 98 79 PRO B O 1
ATOM 1683 N N . LEU B 1 80 ? 16.719 8.102 -4.074 1 97.5 80 LEU B N 1
ATOM 1684 C CA . LEU B 1 80 ? 16.125 6.832 -4.488 1 97.5 80 LEU B CA 1
ATOM 1685 C C . LEU B 1 80 ? 16.734 5.664 -3.727 1 97.5 80 LEU B C 1
ATOM 1687 O O . LEU B 1 80 ? 16.047 4.715 -3.365 1 97.5 80 LEU B O 1
ATOM 1691 N N . GLU B 1 81 ? 18 5.75 -3.459 1 96 81 GLU B N 1
ATOM 1692 C CA . GLU B 1 81 ? 18.75 4.66 -2.842 1 96 81 GLU B CA 1
ATOM 1693 C C . GLU B 1 81 ? 18.375 4.496 -1.371 1 96 81 GLU B C 1
ATOM 1695 O O . GLU B 1 81 ? 18.688 3.475 -0.755 1 96 81 GLU B O 1
ATOM 1700 N N . ASN B 1 82 ? 17.75 5.5 -0.741 1 97.31 82 ASN B N 1
ATOM 1701 C CA . ASN B 1 82 ? 17.391 5.457 0.673 1 97.31 82 ASN B CA 1
ATOM 1702 C C . ASN B 1 82 ? 15.977 4.926 0.878 1 97.31 82 ASN B C 1
ATOM 1704 O O . ASN B 1 82 ? 15.57 4.648 2.008 1 97.31 82 ASN B O 1
ATOM 1708 N N . PHE B 1 83 ? 15.297 4.703 -0.173 1 98 83 PHE B N 1
ATOM 1709 C CA . PHE B 1 83 ? 13.867 4.426 -0.076 1 98 83 PHE B CA 1
ATOM 1710 C C . PHE B 1 83 ? 13.617 3.061 0.554 1 98 83 PHE B C 1
ATOM 1712 O O . PHE B 1 83 ? 12.617 2.859 1.238 1 98 83 PHE B O 1
ATOM 1719 N N . GLY B 1 84 ? 14.461 2.119 0.248 1 97.88 84 GLY B N 1
ATOM 1720 C CA . GLY B 1 84 ? 14.328 0.822 0.893 1 97.88 84 GLY B CA 1
ATOM 1721 C C . GLY B 1 84 ? 14.336 0.904 2.406 1 97.88 84 GLY B C 1
ATOM 1722 O O . GLY B 1 84 ? 13.539 0.244 3.074 1 97.88 84 GLY B O 1
ATOM 1723 N N . SER B 1 85 ? 15.219 1.672 2.936 1 97.56 85 SER B N 1
ATOM 1724 C CA . SER B 1 85 ? 15.297 1.882 4.379 1 97.56 85 SER B CA 1
ATOM 1725 C C . SER B 1 85 ? 14.008 2.504 4.914 1 97.56 85 SER B C 1
ATOM 1727 O O . SER B 1 85 ? 13.539 2.133 5.988 1 97.56 85 SER B O 1
ATOM 1729 N N . PHE B 1 86 ? 13.508 3.41 4.168 1 98.44 86 PHE B N 1
ATOM 1730 C CA . PHE B 1 86 ? 12.25 4.031 4.551 1 98.44 86 PHE B CA 1
ATOM 1731 C C . PHE B 1 86 ? 11.133 2.996 4.609 1 98.44 86 PHE B C 1
ATOM 1733 O O . PHE B 1 86 ? 10.359 2.961 5.57 1 98.44 86 PHE B O 1
ATOM 1740 N N . MET B 1 87 ? 11.055 2.129 3.582 1 98.31 87 MET B N 1
ATOM 1741 C CA . MET B 1 87 ? 10 1.12 3.467 1 98.31 87 MET B CA 1
ATOM 1742 C C . MET B 1 87 ? 10 0.196 4.68 1 98.31 87 MET B C 1
ATOM 1744 O O . MET B 1 87 ? 8.938 -0.221 5.145 1 98.31 87 MET B O 1
ATOM 1748 N N . LEU B 1 88 ? 11.125 -0.084 5.199 1 97.31 88 LEU B N 1
ATOM 1749 C CA . LEU B 1 88 ? 11.25 -0.99 6.336 1 97.31 88 LEU B CA 1
ATOM 1750 C C . LEU B 1 88 ? 10.633 -0.377 7.59 1 97.31 88 LEU B C 1
ATOM 1752 O O . LEU B 1 88 ? 10.344 -1.087 8.555 1 97.31 88 LEU B O 1
ATOM 1756 N N . GLN B 1 89 ? 10.383 0.887 7.586 1 97 89 GLN B N 1
ATOM 1757 C CA . GLN B 1 89 ? 9.859 1.582 8.758 1 97 89 GLN B CA 1
ATOM 1758 C C . GLN B 1 89 ? 8.344 1.724 8.68 1 97 89 GLN B C 1
ATOM 1760 O O . GLN B 1 89 ? 7.715 2.219 9.617 1 97 89 GLN B O 1
ATOM 1765 N N . VAL B 1 90 ? 7.691 1.292 7.641 1 97.56 90 VAL B N 1
ATOM 1766 C CA . VAL B 1 90 ? 6.258 1.462 7.426 1 97.56 90 VAL B CA 1
ATOM 1767 C C . VAL B 1 90 ? 5.508 0.243 7.953 1 97.56 90 VAL B C 1
ATOM 1769 O O . VAL B 1 90 ? 5.527 -0.823 7.332 1 97.56 90 VAL B O 1
ATOM 1772 N N . PRO B 1 91 ? 4.84 0.349 9.047 1 96.5 91 PRO B N 1
ATOM 1773 C CA . PRO B 1 91 ? 4.125 -0.805 9.602 1 96.5 91 PRO B CA 1
ATOM 1774 C C . PRO B 1 91 ? 2.73 -0.977 9.008 1 96.5 91 PRO B C 1
ATOM 1776 O O . PRO B 1 91 ? 2.162 -0.021 8.469 1 96.5 91 PRO B O 1
ATOM 1779 N N . PRO B 1 92 ? 2.162 -2.234 9.055 1 96.31 92 PRO B N 1
ATOM 1780 C CA . PRO B 1 92 ? 0.739 -2.398 8.75 1 96.31 92 PRO B CA 1
ATOM 1781 C C . PRO B 1 92 ? -0.166 -1.664 9.734 1 96.31 92 PRO B C 1
ATOM 1783 O O . PRO B 1 92 ? 0.225 -1.433 10.883 1 96.31 92 PRO B O 1
ATOM 1786 N N . PRO B 1 93 ? -1.32 -1.219 9.211 1 97.38 93 PRO B N 1
ATOM 1787 C CA . PRO B 1 93 ? -1.924 -1.508 7.906 1 97.38 93 PRO B CA 1
ATOM 1788 C C . PRO B 1 93 ? -1.548 -0.479 6.84 1 97.38 93 PRO B C 1
ATOM 1790 O O . PRO B 1 93 ? -2.271 -0.312 5.855 1 97.38 93 PRO B O 1
ATOM 1793 N N . LEU B 1 94 ? -0.478 0.238 7.082 1 98.44 94 LEU B N 1
ATOM 1794 C CA . LEU B 1 94 ? -0.037 1.23 6.109 1 98.44 94 LEU B CA 1
ATOM 1795 C C . LEU B 1 94 ? 0.901 0.605 5.082 1 98.44 94 LEU B C 1
ATOM 1797 O O . LEU B 1 94 ? 1.497 -0.444 5.336 1 98.44 94 LEU B O 1
ATOM 1801 N N . GLY B 1 95 ? 1.011 1.144 3.918 1 98.69 95 GLY B N 1
ATOM 1802 C CA . GLY B 1 95 ? 1.942 0.88 2.834 1 98.69 95 GLY B CA 1
ATOM 1803 C C . GLY B 1 95 ? 2.244 2.107 1.994 1 98.69 95 GLY B C 1
ATOM 1804 O O . GLY B 1 95 ? 1.849 3.221 2.348 1 98.69 95 GLY B O 1
ATOM 1805 N N . ILE B 1 96 ? 3.012 1.902 0.958 1 98.88 96 ILE B N 1
ATOM 1806 C CA . ILE B 1 96 ? 3.291 2.973 0.007 1 98.88 96 ILE B CA 1
ATOM 1807 C C . ILE B 1 96 ? 2.688 2.627 -1.353 1 98.88 96 ILE B C 1
ATOM 1809 O O . ILE B 1 96 ? 2.898 1.528 -1.87 1 98.88 96 ILE B O 1
ATOM 1813 N N . GLY B 1 97 ? 1.897 3.469 -1.852 1 98.75 97 GLY B N 1
ATOM 1814 C CA . GLY B 1 97 ? 1.307 3.4 -3.178 1 98.75 97 GLY B CA 1
ATOM 1815 C C . GLY B 1 97 ? 1.357 4.723 -3.922 1 98.75 97 GLY B C 1
ATOM 1816 O O . GLY B 1 97 ? 2.357 5.438 -3.855 1 98.75 97 GLY B O 1
ATOM 1817 N N . THR B 1 98 ? 0.389 4.969 -4.676 1 98.69 98 THR B N 1
ATOM 1818 C CA . THR B 1 98 ? 0.284 6.191 -5.461 1 98.69 98 THR B CA 1
ATOM 1819 C C . THR B 1 98 ? -0.818 7.094 -4.91 1 98.69 98 THR B C 1
ATOM 1821 O O . THR B 1 98 ? -1.937 6.637 -4.664 1 98.69 98 THR B O 1
ATOM 1824 N N . VAL B 1 99 ? -0.513 8.336 -4.691 1 98.81 99 VAL B N 1
ATOM 1825 C CA . VAL B 1 99 ? -1.469 9.312 -4.176 1 98.81 99 VAL B CA 1
ATOM 1826 C C . VAL B 1 99 ? -1.699 10.406 -5.211 1 98.81 99 VAL B C 1
ATOM 1828 O O . VAL B 1 99 ? -0.745 11 -5.719 1 98.81 99 VAL B O 1
ATOM 1831 N N . GLU B 1 100 ? -2.93 10.633 -5.531 1 98.44 100 GLU B N 1
ATOM 1832 C CA . GLU B 1 100 ? -3.285 11.734 -6.422 1 98.44 100 GLU B CA 1
ATOM 1833 C C . GLU B 1 100 ? -3.418 13.047 -5.652 1 98.44 100 GLU B C 1
ATOM 1835 O O . GLU B 1 100 ? -4.043 13.086 -4.59 1 98.44 100 GLU B O 1
ATOM 1840 N N . LEU B 1 101 ? -2.803 14.07 -6.215 1 98.62 101 LEU B N 1
ATOM 1841 C CA . LEU B 1 101 ? -2.85 15.391 -5.59 1 98.62 101 LEU B CA 1
ATOM 1842 C C . LEU B 1 101 ? -3.973 16.234 -6.184 1 98.62 101 LEU B C 1
ATOM 1844 O O . LEU B 1 101 ? -4.586 15.844 -7.18 1 98.62 101 LEU B O 1
ATOM 1848 N N . ASP B 1 102 ? -4.281 17.328 -5.566 1 97.88 102 ASP B N 1
ATOM 1849 C CA . ASP B 1 102 ? -5.41 18.156 -5.973 1 97.88 102 ASP B CA 1
ATOM 1850 C C . ASP B 1 102 ? -5.125 18.875 -7.293 1 97.88 102 ASP B C 1
ATOM 1852 O O . ASP B 1 102 ? -6.039 19.391 -7.938 1 97.88 102 ASP B O 1
ATOM 1856 N N . ASP B 1 103 ? -3.895 18.891 -7.758 1 97.75 103 ASP B N 1
ATOM 1857 C CA . ASP B 1 103 ? -3.576 19.516 -9.031 1 97.75 103 ASP B CA 1
ATOM 1858 C C . ASP B 1 103 ? -3.594 18.5 -10.172 1 97.75 103 ASP B C 1
ATOM 1860 O O . ASP B 1 103 ? -3.232 18.828 -11.305 1 97.75 103 ASP B O 1
ATOM 1864 N N . GLY B 1 104 ? -3.918 17.281 -9.836 1 97 104 GLY B N 1
ATOM 1865 C CA . GLY B 1 104 ? -4.055 16.25 -10.852 1 97 104 GLY B CA 1
ATOM 1866 C C . GLY B 1 104 ? -2.811 15.391 -11 1 97 104 GLY B C 1
ATOM 1867 O O . GLY B 1 104 ? -2.857 14.32 -11.609 1 97 104 GLY B O 1
ATOM 1868 N N . SER B 1 105 ? -1.732 15.82 -10.453 1 98 105 SER B N 1
ATOM 1869 C CA . SER B 1 105 ? -0.523 15.008 -10.492 1 98 105 SER B CA 1
ATOM 1870 C C . SER B 1 105 ? -0.576 13.883 -9.461 1 98 105 SER B C 1
ATOM 1872 O O . SER B 1 105 ? -1.473 13.852 -8.617 1 98 105 SER B O 1
ATOM 1874 N N . SER B 1 106 ? 0.348 12.953 -9.625 1 98.38 106 SER B N 1
ATOM 1875 C CA . SER B 1 106 ? 0.433 11.828 -8.695 1 98.38 106 SER B CA 1
ATOM 1876 C C . SER B 1 106 ? 1.854 11.648 -8.172 1 98.38 106 SER B C 1
ATOM 1878 O O . SER B 1 106 ? 2.822 11.906 -8.891 1 98.38 106 SER B O 1
ATOM 1880 N N . VAL B 1 107 ? 1.991 11.242 -6.988 1 98.69 107 VAL B N 1
ATOM 1881 C CA . VAL B 1 107 ? 3.264 10.938 -6.34 1 98.69 107 VAL B CA 1
ATOM 1882 C C . VAL B 1 107 ? 3.127 9.672 -5.5 1 98.69 107 VAL B C 1
ATOM 1884 O O . VAL B 1 107 ? 2.014 9.234 -5.199 1 98.69 107 VAL B O 1
ATOM 1887 N N . LYS B 1 108 ? 4.266 9.031 -5.18 1 98.88 108 LYS B N 1
ATOM 1888 C CA . LYS B 1 108 ? 4.215 7.969 -4.18 1 98.88 108 LYS B CA 1
ATOM 1889 C C . LYS B 1 108 ? 3.842 8.523 -2.807 1 98.88 108 LYS B C 1
ATOM 1891 O O . LYS B 1 108 ? 4.125 9.688 -2.506 1 98.88 108 LYS B O 1
ATOM 1896 N N . GLY B 1 109 ? 3.188 7.695 -1.99 1 98.81 109 GLY B N 1
ATOM 1897 C CA . GLY B 1 109 ? 2.789 8.125 -0.658 1 98.81 109 GLY B CA 1
ATOM 1898 C C . GLY B 1 109 ? 2.129 7.02 0.148 1 98.81 109 GLY B C 1
ATOM 1899 O O . GLY B 1 109 ? 1.927 5.91 -0.355 1 98.81 109 GLY B O 1
ATOM 1900 N N . PHE B 1 110 ? 1.809 7.336 1.368 1 98.75 110 PHE B N 1
ATOM 1901 C CA . PHE B 1 110 ? 1.195 6.371 2.275 1 98.75 110 PHE B CA 1
ATOM 1902 C C . PHE B 1 110 ? -0.222 6.035 1.829 1 98.75 110 PHE B C 1
ATOM 1904 O O . PHE B 1 110 ? -1.02 6.93 1.543 1 98.75 110 PHE B O 1
ATOM 1911 N N . ILE B 1 111 ? -0.493 4.809 1.775 1 98.69 111 ILE B N 1
ATOM 1912 C CA . ILE B 1 111 ? -1.847 4.289 1.627 1 98.69 111 ILE B CA 1
ATOM 1913 C C . ILE B 1 111 ? -2.18 3.377 2.807 1 98.69 111 ILE B C 1
ATOM 1915 O O . ILE B 1 111 ? -1.285 2.938 3.533 1 98.69 111 ILE B O 1
ATOM 1919 N N . CYS B 1 112 ? -3.438 3.154 2.975 1 98.62 112 CYS B N 1
ATOM 1920 C CA . CYS B 1 112 ? -3.922 2.326 4.074 1 98.62 112 CYS B CA 1
ATOM 1921 C C . CYS B 1 112 ? -4.762 1.167 3.555 1 98.62 112 CYS B C 1
ATOM 1923 O O . CYS B 1 112 ? -5.547 1.334 2.619 1 98.62 112 CYS B O 1
ATOM 1925 N N . GLU B 1 113 ? -4.539 0.04 4.129 1 98.31 113 GLU B N 1
ATOM 1926 C CA . GLU B 1 113 ? -5.352 -1.118 3.77 1 98.31 113 GLU B CA 1
ATOM 1927 C C . GLU B 1 113 ? -6.836 -0.849 4.02 1 98.31 113 GLU B C 1
ATOM 1929 O O . GLU B 1 113 ? -7.199 -0.25 5.031 1 98.31 113 GLU B O 1
ATOM 1934 N N . GLY B 1 114 ? -7.656 -1.344 3.135 1 97.81 114 GLY B N 1
ATOM 1935 C CA . GLY B 1 114 ? -9.07 -1.021 3.092 1 97.81 114 GLY B CA 1
ATOM 1936 C C . GLY B 1 114 ? -9.844 -1.549 4.289 1 97.81 114 GLY B C 1
ATOM 1937 O O . GLY B 1 114 ? -10.898 -1.019 4.637 1 97.81 114 GLY B O 1
ATOM 1938 N N . TRP B 1 115 ? -9.352 -2.57 4.957 1 97.12 115 TRP B N 1
ATOM 1939 C CA . TRP B 1 115 ? -10.102 -3.164 6.059 1 97.12 115 TRP B CA 1
ATOM 1940 C C . TRP B 1 115 ? -10.281 -2.164 7.195 1 97.12 115 TRP B C 1
ATOM 1942 O O . TRP B 1 115 ? -11.195 -2.303 8.016 1 97.12 115 TRP B O 1
ATOM 1952 N N . VAL B 1 116 ? -9.422 -1.171 7.285 1 97.69 116 VAL B N 1
ATOM 1953 C CA . VAL B 1 116 ? -9.57 -0.122 8.289 1 97.69 116 VAL B CA 1
ATOM 1954 C C . VAL B 1 116 ? -10.906 0.587 8.109 1 97.69 116 VAL B C 1
ATOM 1956 O O . VAL B 1 116 ? -11.633 0.815 9.078 1 97.69 116 VAL B O 1
ATOM 1959 N N . ALA B 1 117 ? -11.18 0.934 6.836 1 97.06 117 ALA B N 1
ATOM 1960 C CA . ALA B 1 117 ? -12.469 1.558 6.527 1 97.06 117 ALA B CA 1
ATOM 1961 C C . ALA B 1 117 ? -13.625 0.625 6.867 1 97.06 117 ALA B C 1
ATOM 1963 O O . ALA B 1 117 ? -14.641 1.059 7.422 1 97.06 117 ALA B O 1
ATOM 1964 N N . GLU B 1 118 ? -13.453 -0.619 6.547 1 95.44 118 GLU B N 1
ATOM 1965 C CA . GLU B 1 118 ? -14.484 -1.611 6.84 1 95.44 118 GLU B CA 1
ATOM 1966 C C . GLU B 1 118 ? -14.711 -1.751 8.344 1 95.44 118 GLU B C 1
ATOM 1968 O O . GLU B 1 118 ? -15.852 -1.803 8.805 1 95.44 118 GLU B O 1
ATOM 1973 N N . ALA B 1 119 ? -13.648 -1.82 9.086 1 96.12 119 ALA B N 1
ATOM 1974 C CA . ALA B 1 119 ? -13.734 -1.938 10.539 1 96.12 119 ALA B CA 1
ATOM 1975 C C . ALA B 1 119 ? -14.398 -0.71 11.156 1 96.12 119 ALA B C 1
ATOM 1977 O O . ALA B 1 119 ? -15.211 -0.832 12.078 1 96.12 119 ALA B O 1
ATOM 1978 N N . CYS B 1 120 ? -14.062 0.391 10.641 1 97.56 120 CYS B N 1
ATOM 1979 C CA . CYS B 1 120 ? -14.695 1.617 11.109 1 97.56 120 CYS B CA 1
ATOM 1980 C C . CYS B 1 120 ? -16.203 1.564 10.891 1 97.56 120 CYS B C 1
ATOM 1982 O O . CYS B 1 120 ? -16.984 1.836 11.812 1 97.56 120 CYS B O 1
ATOM 1984 N N . ALA B 1 121 ? -16.594 1.206 9.688 1 95.56 121 ALA B N 1
ATOM 1985 C CA . ALA B 1 121 ? -18 1.116 9.344 1 95.56 121 ALA B CA 1
ATOM 1986 C C . ALA B 1 121 ? -18.719 0.103 10.227 1 95.56 121 ALA B C 1
ATOM 1988 O O . ALA B 1 121 ? -19.906 0.269 10.539 1 95.56 121 ALA B O 1
ATOM 1989 N N . ALA B 1 122 ? -18.016 -0.878 10.672 1 95.38 122 ALA B N 1
ATOM 1990 C CA . ALA B 1 122 ? -18.578 -1.938 11.508 1 95.38 122 ALA B CA 1
ATOM 1991 C C . ALA B 1 122 ? -18.609 -1.521 12.969 1 95.38 122 ALA B C 1
ATOM 1993 O O . ALA B 1 122 ? -19.047 -2.283 13.828 1 95.38 122 ALA B O 1
ATOM 1994 N N . GLY B 1 123 ? -18.047 -0.401 13.312 1 96.5 123 GLY B N 1
ATOM 1995 C CA . GLY B 1 123 ? -18.188 0.15 14.648 1 96.5 123 GLY B CA 1
ATOM 1996 C C . GLY B 1 123 ? -16.984 -0.113 15.539 1 96.5 123 GLY B C 1
ATOM 1997 O O . GLY B 1 123 ? -17.109 -0.121 16.766 1 96.5 123 GLY B O 1
ATOM 1998 N N . ALA B 1 124 ? -15.875 -0.376 14.93 1 96.12 124 ALA B N 1
ATOM 1999 C CA . ALA B 1 124 ? -14.664 -0.553 15.734 1 96.12 124 ALA B CA 1
ATOM 2000 C C . ALA B 1 124 ? -14.391 0.681 16.594 1 96.12 124 ALA B C 1
ATOM 2002 O O . ALA B 1 124 ? -14.312 1.797 16.062 1 96.12 124 ALA B O 1
ATOM 2003 N N . SER B 1 125 ? -14.07 0.485 17.875 1 96.44 125 SER B N 1
ATOM 2004 C CA . SER B 1 125 ? -13.969 1.594 18.812 1 96.44 125 SER B CA 1
ATOM 2005 C C . SER B 1 125 ? -12.625 2.312 18.672 1 96.44 125 SER B C 1
ATOM 2007 O O . SER B 1 125 ? -12.492 3.465 19.094 1 96.44 125 SER B O 1
ATOM 2009 N N . ASN B 1 126 ? -11.664 1.623 18.141 1 97.38 126 ASN B N 1
ATOM 2010 C CA . ASN B 1 126 ? -10.328 2.211 18.078 1 97.38 126 ASN B CA 1
ATOM 2011 C C . ASN B 1 126 ? -10.086 2.893 16.734 1 97.38 126 ASN B C 1
ATOM 2013 O O . ASN B 1 126 ? -8.938 3.193 16.391 1 97.38 126 ASN B O 1
ATOM 2017 N N . ILE B 1 127 ? -11.109 3.027 15.914 1 98.31 127 ILE B N 1
ATOM 2018 C CA . ILE B 1 127 ? -10.984 3.664 14.609 1 98.31 127 ILE B CA 1
ATOM 2019 C C . ILE B 1 127 ? -12.039 4.758 14.469 1 98.31 127 ILE B C 1
ATOM 2021 O O . ILE B 1 127 ? -13.227 4.523 14.727 1 98.31 127 ILE B O 1
ATOM 2025 N N . GLU B 1 128 ? -11.656 5.914 14.047 1 98.56 128 GLU B N 1
ATOM 2026 C CA . GLU B 1 128 ? -12.539 7.059 13.836 1 98.56 128 GLU B CA 1
ATOM 2027 C C . GLU B 1 128 ? -12.398 7.613 12.422 1 98.56 128 GLU B C 1
ATOM 2029 O O . GLU B 1 128 ? -11.281 7.812 11.938 1 98.56 128 GLU B O 1
ATOM 2034 N N . ASP B 1 129 ? -13.531 7.785 11.781 1 98.75 129 ASP B N 1
ATOM 2035 C CA . ASP B 1 129 ? -13.539 8.492 10.5 1 98.75 129 ASP B CA 1
ATOM 2036 C C . ASP B 1 129 ? -13.352 9.992 10.695 1 98.75 129 ASP B C 1
ATOM 2038 O O . ASP B 1 129 ? -14.242 10.664 11.234 1 98.75 129 ASP B O 1
ATOM 2042 N N . ILE B 1 130 ? -12.227 10.492 10.266 1 98.81 130 ILE B N 1
ATOM 2043 C CA . ILE B 1 130 ? -11.953 11.914 10.469 1 98.81 130 ILE B CA 1
ATOM 2044 C C . ILE B 1 130 ? -11.875 12.625 9.117 1 98.81 130 ILE B C 1
ATOM 2046 O O . ILE B 1 130 ? -11.188 13.633 8.977 1 98.81 130 ILE B O 1
ATOM 2050 N N . THR B 1 131 ? -12.469 12.086 8.109 1 98.81 131 THR B N 1
ATOM 2051 C CA . THR B 1 131 ? -12.484 12.602 6.742 1 98.81 131 THR B CA 1
ATOM 2052 C C . THR B 1 131 ? -12.906 14.07 6.723 1 98.81 131 THR B C 1
ATOM 2054 O O . THR B 1 131 ? -12.305 14.891 6.023 1 98.81 131 THR B O 1
ATOM 2057 N N . HIS B 1 132 ? -13.875 14.375 7.512 1 98.56 132 HIS B N 1
ATOM 2058 C CA . HIS B 1 132 ? -14.445 15.719 7.5 1 98.56 132 HIS B CA 1
ATOM 2059 C C . HIS B 1 132 ? -13.43 16.75 7.992 1 98.56 132 HIS B C 1
ATOM 2061 O O . HIS B 1 132 ? -13.562 17.938 7.711 1 98.56 132 HIS B O 1
ATOM 2067 N N . LEU B 1 133 ? -12.43 16.344 8.766 1 98.62 133 LEU B N 1
ATOM 2068 C CA . LEU B 1 133 ? -11.414 17.25 9.273 1 98.62 133 LEU B CA 1
ATOM 2069 C C . LEU B 1 133 ? -10.398 17.594 8.188 1 98.62 133 LEU B C 1
ATOM 2071 O O . LEU B 1 133 ? -9.742 18.641 8.25 1 98.62 133 LEU B O 1
ATOM 2075 N N . GLY B 1 134 ? -10.164 16.672 7.27 1 98.62 134 GLY B N 1
ATOM 2076 C CA . GLY B 1 134 ? -9.305 16.891 6.121 1 98.62 134 GLY B CA 1
ATOM 2077 C C . GLY B 1 134 ? -7.836 17 6.484 1 98.62 134 GLY B C 1
ATOM 2078 O O . GLY B 1 134 ? -7.02 17.422 5.668 1 98.62 134 GLY B O 1
ATOM 2079 N N . SER B 1 135 ? -7.547 16.672 7.723 1 98.81 135 SER B N 1
ATOM 2080 C CA . SER B 1 135 ? -6.18 16.891 8.18 1 98.81 135 SER B CA 1
ATOM 2081 C C . SER B 1 135 ? -5.918 16.188 9.5 1 98.81 135 SER B C 1
ATOM 2083 O O . SER B 1 135 ? -6.711 16.297 10.438 1 98.81 135 SER B O 1
ATOM 2085 N N . TRP B 1 136 ? -4.84 15.477 9.516 1 98.75 136 TRP B N 1
ATOM 2086 C CA . TRP B 1 136 ? -4.363 14.906 10.773 1 98.75 136 TRP B CA 1
ATOM 2087 C C . TRP B 1 136 ? -4.109 15.992 11.805 1 98.75 136 TRP B C 1
ATOM 2089 O O . TRP B 1 136 ? -4.449 15.828 12.984 1 98.75 136 TRP B O 1
ATOM 2099 N N . LEU B 1 137 ? -3.504 17.078 11.391 1 98.69 137 LEU B N 1
ATOM 2100 C CA . LEU B 1 137 ? -3.207 18.172 12.305 1 98.69 137 LEU B CA 1
ATOM 2101 C C . LEU B 1 137 ? -4.488 18.734 12.914 1 98.69 137 LEU B C 1
ATOM 2103 O O . LEU B 1 137 ? -4.516 19.094 14.094 1 98.69 137 LEU B O 1
ATOM 2107 N N . ALA B 1 138 ? -5.562 18.859 12.102 1 98.69 138 ALA B N 1
ATOM 2108 C CA . ALA B 1 138 ? -6.855 19.297 12.617 1 98.69 138 ALA B CA 1
ATOM 2109 C C . ALA B 1 138 ? -7.383 18.328 13.672 1 98.69 138 ALA B C 1
ATOM 2111 O O . ALA B 1 138 ? -7.984 18.75 14.664 1 98.69 138 ALA B O 1
ATOM 2112 N N . TYR B 1 139 ? -7.172 17.062 13.492 1 98.69 139 TYR B N 1
ATOM 2113 C CA . TYR B 1 139 ? -7.555 16.047 14.469 1 98.69 139 TYR B CA 1
ATOM 2114 C C . TYR B 1 139 ? -6.824 16.25 15.789 1 98.69 139 TYR B C 1
ATOM 2116 O O . TYR B 1 139 ? -7.434 16.203 16.859 1 98.69 139 TYR B O 1
ATOM 2124 N N . LEU B 1 140 ? -5.504 16.453 15.703 1 98.06 140 LEU B N 1
ATOM 2125 C CA . LEU B 1 140 ? -4.703 16.656 16.906 1 98.06 140 LEU B CA 1
ATOM 2126 C C . LEU B 1 140 ? -5.172 17.891 17.672 1 98.06 140 LEU B C 1
ATOM 2128 O O . LEU B 1 140 ? -5.238 17.875 18.906 1 98.06 140 LEU B O 1
ATOM 2132 N N . GLU B 1 141 ? -5.457 18.922 16.875 1 97.94 141 GLU B N 1
ATOM 2133 C CA . GLU B 1 141 ? -5.961 20.141 17.516 1 97.94 141 GLU B CA 1
ATOM 2134 C C . GLU B 1 141 ? -7.27 19.875 18.25 1 97.94 141 GLU B C 1
ATOM 2136 O O . GLU B 1 141 ? -7.457 20.344 19.375 1 97.94 141 GLU B O 1
ATOM 2141 N N . ARG B 1 142 ? -8.148 19.156 17.625 1 97.38 142 ARG B N 1
ATOM 2142 C CA . ARG B 1 142 ? -9.43 18.812 18.25 1 97.38 142 ARG B CA 1
ATOM 2143 C C . ARG B 1 142 ? -9.227 18.016 19.516 1 97.38 142 ARG B C 1
ATOM 2145 O O . ARG B 1 142 ? -9.898 18.25 20.531 1 97.38 142 ARG B O 1
ATOM 2152 N N . GLN B 1 143 ? -8.312 17.031 19.453 1 95.31 143 GLN B N 1
ATOM 2153 C CA . GLN B 1 143 ? -8.023 16.203 20.609 1 95.31 143 GLN B CA 1
ATOM 2154 C C . GLN B 1 143 ? -7.516 17.031 21.781 1 95.31 143 GLN B C 1
ATOM 2156 O O . GLN B 1 143 ? -7.805 16.734 22.938 1 95.31 143 GLN B O 1
ATOM 2161 N N . GLN B 1 144 ? -6.691 18.062 21.5 1 93.75 144 GLN B N 1
ATOM 2162 C CA . GLN B 1 144 ? -6.141 18.938 22.531 1 93.75 144 GLN B CA 1
ATOM 2163 C C . GLN B 1 144 ? -7.234 19.781 23.172 1 93.75 144 GLN B C 1
ATOM 2165 O O . GLN B 1 144 ? -7.188 20.062 24.375 1 93.75 144 GLN B O 1
ATOM 2170 N N . GLN B 1 145 ? -8.164 20.156 22.391 1 94.25 145 GLN B N 1
ATOM 2171 C CA . GLN B 1 145 ? -9.266 20.969 22.891 1 94.25 145 GLN B CA 1
ATOM 2172 C C . GLN B 1 145 ? -10.211 20.141 23.766 1 94.25 145 GLN B C 1
ATOM 2174 O O . GLN B 1 145 ? -10.867 20.672 24.656 1 94.25 145 GLN B O 1
ATOM 2179 N N . GLN B 1 146 ? -10.391 18.906 23.484 1 89.12 146 GLN B N 1
ATOM 2180 C CA . GLN B 1 146 ? -11.289 18.031 24.234 1 89.12 146 GLN B CA 1
ATOM 2181 C C . GLN B 1 146 ? -10.648 17.594 25.547 1 89.12 146 GLN B C 1
ATOM 2183 O O . GLN B 1 146 ? -11.344 17.188 26.469 1 89.12 146 GLN B O 1
ATOM 2188 N N . ARG B 1 147 ? -9.391 17.734 25.766 1 77.25 147 ARG B N 1
ATOM 2189 C CA . ARG B 1 147 ? -8.727 17.422 27.031 1 77.25 147 ARG B CA 1
ATOM 2190 C C . ARG B 1 147 ? -8.742 18.625 27.969 1 77.25 147 ARG B C 1
ATOM 2192 O O . ARG B 1 147 ? -8.781 19.766 27.516 1 77.25 147 ARG B O 1
#

Radius of gyration: 18.66 Å; Cα contacts (8 Å, |Δi|>4): 696; chains: 2; bounding box: 47×45×52 Å

Sequence (294 aa):
MVAGQKLAIAVCGLHLRGQPLNTQLTALQSTFVKACRSADQYRLYAFTDASGKTKPGMVALPPGSSGGAAVYLEVWEMPLENFGSFMLQVPPPLGIGTVELDDGSSVKGFICEGWVAEACAAGASNIEDITHLGSWLAYLERQQQQRMVAGQKLAIAVCGLHLRGQPLNTQLTALQSTFVKACRSADQYRLYAFTDASGKTKPGMVALPPGSSGGAAVYLEVWEMPLENFGSFMLQVPPPLGIGTVELDDGSSVKGFICEGWVAEACAAGASNIEDITHLGSWLAYLERQQQQR

Nearest PDB structures (foldseek):
  5i8i-assembly2_D  TM=9.415E-01  e=1.129E-14  Kluyveromyces lactis NRRL Y-1140
  4iss-assembly1_B  TM=9.404E-01  e=2.939E-14  Kluyveromyces lactis
  5c5z-assembly1_B  TM=9.433E-01  e=3.895E-14  Escherichia coli
  4ist-assembly1_A  TM=9.258E-01  e=4.879E-14  Kluyveromyces lactis
  1yyc-assembly1_A  TM=2.099E-01  e=3.953E-01  Arabidopsis thaliana

InterPro domains:
  IPR053844 Allophanate hydrolase, C-terminal domain [PF21986] (8-141)

pLDDT: mean 96.22, std 7.33, range [40.94, 98.94]

Secondary structure (DSSP, 8-state):
--TT-EEEEEE-STTSTTSTTHHHHHHTT-EEEEEEEB-S-EEEEEEE-TTS-EEEEEEEPPTT--S-B--EEEEEEEEGGGHHHHHTT--TTEEEEEEEBTTS-EEEEEEE-THHHHHHHTT-TTEEE-GGG--HHHHHHHHHHH-/--TT-EEEEEE-STTSTTSTTHHHHHHTT-EEEEEEEB-S-EEEEEEE-TTS-EEEEEEEPPTT--S-B--EEEEEEEEGGGHHHHHTT--TTEEEEEEEBTTS-EEEEEEE-THHHHHHHTT-TTEEE-GGG--HHHHHHHHHHH-

Solvent-accessible surface area (backbone atoms only — not comparable to full-atom values): 15341 Å² total; per-residue (Å²): 127,73,85,83,46,64,40,55,37,38,34,50,40,55,51,26,89,93,33,88,43,24,60,61,44,50,74,47,59,32,43,85,73,46,78,52,38,30,32,50,47,26,37,35,30,40,36,46,48,98,88,67,53,71,46,64,40,40,34,63,53,46,90,91,58,82,88,40,29,43,32,44,31,35,35,30,37,24,40,25,53,40,38,28,64,52,57,75,69,52,56,74,64,31,26,41,25,64,39,52,28,62,85,72,49,71,39,36,18,66,31,23,47,34,30,57,61,52,40,36,75,72,60,40,87,54,36,43,82,41,31,90,60,26,28,50,67,52,49,53,52,52,55,56,67,75,98,128,71,85,84,48,64,39,55,38,38,35,51,40,55,50,27,90,92,34,88,44,25,59,60,45,48,74,46,59,33,44,85,73,46,78,51,39,30,31,50,48,25,36,34,30,41,36,44,48,98,87,67,53,70,45,64,40,39,33,63,53,46,89,91,58,81,88,42,30,41,34,44,32,34,36,28,35,25,39,26,51,41,38,27,65,54,56,74,69,53,55,73,65,30,26,42,25,63,39,51,28,61,84,71,49,71,38,35,18,65,31,22,46,33,30,58,61,52,40,36,76,72,61,40,87,54,37,43,85,42,31,90,59,26,28,50,68,51,48,53,52,51,55,56,67,74,99